Protein AF-A0A6B2T0N5-F1 (afdb_monomer_lite)

Secondary structure (DSSP, 8-state):
------------------TT---PPPPSS-EEEEETTEEEEE-GGGGGGHHHHHHHHHHHHHHHTT--SS--EEEETT----SSSEEEE----TT--HHHHHHHHHHHHSPPPSSTT-PPPEEGGGTTEEHHHHHHHHHHHHTT-------HHHHHHHHHHHTS-HHHHHHHHHHHHHHHHTT-PPPPP-

Sequence (190 aa):
ALVAGGTLVAFRTPVPDSYWAVRKEQPAQPLCTTSGRTKACLWPDDRHLLPRARAAVRTVDSGLGSLAGLNRAFYADGLDRPSGATAELPLMSPAATKDDLTDAMFSAALPRPRSSTCEPHLLKSAGGYPDTFLFEAAVRARIGAPSEYYGEEFGRALERITGAPRAKQDRWIEAAAGAIRACRPVPELP

Radius of gyration: 18.18 Å; chains: 1; bounding box: 46×49×51 Å

Structure (mmCIF, N/CA/C/O backbone):
data_AF-A0A6B2T0N5-F1
#
_entry.id   AF-A0A6B2T0N5-F1
#
loop_
_atom_site.group_PDB
_atom_site.id
_atom_site.type_symbol
_atom_site.label_atom_id
_atom_site.label_alt_id
_atom_site.label_comp_id
_atom_site.label_asym_id
_atom_site.label_entity_id
_atom_site.label_seq_id
_atom_site.pdbx_PDB_ins_code
_atom_site.Cartn_x
_atom_site.Cartn_y
_atom_site.Cartn_z
_atom_site.occupancy
_atom_site.B_iso_or_equiv
_atom_site.auth_seq_id
_atom_site.auth_comp_id
_atom_site.auth_asym_id
_atom_site.auth_atom_id
_atom_site.pdbx_PDB_model_num
ATOM 1 N N . ALA A 1 1 ? -26.750 35.307 -1.397 1.00 38.25 1 ALA A N 1
ATOM 2 C CA . ALA A 1 1 ? -25.397 34.909 -1.829 1.00 38.25 1 ALA A CA 1
ATOM 3 C C . ALA A 1 1 ? -25.218 33.434 -1.494 1.00 38.25 1 ALA A C 1
ATOM 5 O O . ALA A 1 1 ? -25.252 33.094 -0.321 1.00 38.25 1 ALA A O 1
ATOM 6 N N . LEU A 1 2 ? -25.146 32.560 -2.499 1.00 35.38 2 LEU A N 1
ATOM 7 C CA . LEU A 1 2 ? -24.883 31.130 -2.318 1.00 35.38 2 LEU A CA 1
ATOM 8 C C . LEU A 1 2 ? -23.452 30.878 -2.788 1.00 35.38 2 LEU A C 1
ATOM 10 O O . LEU A 1 2 ? -23.159 31.002 -3.974 1.00 35.38 2 LEU A O 1
ATOM 14 N N . VAL A 1 3 ? -22.557 30.604 -1.842 1.00 37.78 3 VAL A N 1
ATOM 15 C CA . VAL A 1 3 ? -21.164 30.254 -2.127 1.00 37.78 3 VAL A CA 1
ATOM 16 C C . VAL A 1 3 ? -21.129 28.752 -2.387 1.00 37.78 3 VAL A C 1
ATOM 18 O O . VAL A 1 3 ? -21.172 27.952 -1.456 1.00 37.78 3 VAL A O 1
ATOM 21 N N . ALA A 1 4 ? -21.110 28.364 -3.660 1.00 42.62 4 ALA A N 1
ATOM 22 C CA . ALA A 1 4 ? -20.870 26.986 -4.068 1.00 42.62 4 ALA A CA 1
ATOM 23 C C . ALA A 1 4 ? -19.356 26.728 -4.049 1.00 42.62 4 ALA A C 1
ATOM 25 O O . ALA A 1 4 ? -18.645 27.036 -5.004 1.00 42.62 4 ALA A O 1
ATOM 26 N N . GLY A 1 5 ? -18.852 26.204 -2.932 1.00 40.62 5 GLY A N 1
ATOM 27 C CA . GLY A 1 5 ? -17.491 25.682 -2.832 1.00 40.62 5 GLY A CA 1
ATOM 28 C C . GLY A 1 5 ? -17.408 24.328 -3.530 1.00 40.62 5 GLY A C 1
ATOM 29 O O . GLY A 1 5 ? -17.643 23.298 -2.908 1.00 40.62 5 GLY A O 1
ATOM 30 N N . GLY A 1 6 ? -17.129 24.333 -4.833 1.00 35.50 6 GLY A N 1
ATOM 31 C CA . GLY A 1 6 ? -16.908 23.114 -5.605 1.00 35.50 6 GLY A CA 1
ATOM 32 C C . GLY A 1 6 ? -15.589 22.454 -5.210 1.00 35.50 6 GLY A C 1
ATOM 33 O O . GLY A 1 6 ? -14.515 22.955 -5.535 1.00 35.50 6 GLY A O 1
ATOM 34 N N . THR A 1 7 ? -15.664 21.324 -4.514 1.00 44.75 7 THR A N 1
ATOM 35 C CA . THR A 1 7 ? -14.526 20.430 -4.300 1.00 44.75 7 THR A CA 1
ATOM 36 C C . THR A 1 7 ? -14.173 19.776 -5.637 1.00 44.75 7 THR A C 1
ATOM 38 O O . THR A 1 7 ? -14.960 19.008 -6.189 1.00 44.75 7 THR A O 1
ATOM 41 N N . LEU A 1 8 ? -13.002 20.094 -6.189 1.00 38.62 8 LEU A N 1
ATOM 42 C CA . LEU A 1 8 ? -12.476 19.423 -7.378 1.00 38.62 8 LEU A CA 1
ATOM 43 C C . LEU A 1 8 ? -12.010 18.015 -6.992 1.00 38.62 8 LEU A C 1
ATOM 45 O O . LEU A 1 8 ? -10.921 17.831 -6.455 1.00 38.62 8 LEU A O 1
ATOM 49 N N . VAL A 1 9 ? -12.844 17.017 -7.274 1.00 42.16 9 VAL A N 1
ATOM 50 C CA . VAL A 1 9 ? -12.450 15.606 -7.238 1.00 42.16 9 VAL A CA 1
ATOM 51 C C . VAL A 1 9 ? -11.794 15.285 -8.578 1.00 42.16 9 VAL A C 1
ATOM 53 O O . VAL A 1 9 ? -12.460 15.207 -9.610 1.00 42.16 9 VAL A O 1
ATOM 56 N N . ALA A 1 10 ? -10.470 15.138 -8.587 1.00 36.53 10 ALA A N 1
ATOM 57 C CA . ALA A 1 10 ? -9.736 14.743 -9.782 1.00 36.53 10 ALA A CA 1
ATOM 58 C C . ALA A 1 10 ? -9.919 13.237 -10.038 1.00 36.53 10 ALA A C 1
ATOM 60 O O . ALA A 1 10 ? -9.156 12.406 -9.547 1.00 36.53 10 ALA A O 1
ATOM 61 N N . PHE A 1 11 ? -10.931 12.879 -10.828 1.00 42.03 11 PHE A N 1
ATOM 62 C CA . PHE A 1 11 ? -11.051 11.544 -11.407 1.00 42.03 11 PHE A CA 1
ATOM 63 C C . PHE A 1 11 ? -9.967 11.370 -12.478 1.00 42.03 11 PHE A C 1
ATOM 65 O O . PHE A 1 11 ? -10.073 11.915 -13.575 1.00 42.03 11 PHE A O 1
ATOM 72 N N . ARG A 1 12 ? -8.909 10.603 -12.186 1.00 38.84 12 ARG A N 1
ATOM 73 C CA . ARG A 1 12 ? -8.025 10.100 -13.246 1.00 38.84 12 ARG A CA 1
ATOM 74 C C . ARG A 1 12 ? -8.769 8.998 -13.997 1.00 38.84 12 ARG A C 1
ATOM 76 O O . ARG A 1 12 ? -8.811 7.855 -13.552 1.00 38.84 12 ARG A O 1
ATOM 83 N N . THR A 1 13 ? -9.369 9.347 -15.131 1.00 34.97 13 THR A N 1
ATOM 84 C CA . THR A 1 13 ? -9.763 8.367 -16.150 1.00 34.97 13 THR A CA 1
ATOM 85 C C . THR A 1 13 ? -8.531 7.554 -16.566 1.00 34.97 13 THR A C 1
ATOM 87 O O . THR A 1 13 ? -7.452 8.148 -16.665 1.00 34.97 13 THR A O 1
ATOM 90 N N . PRO A 1 14 ? -8.647 6.238 -16.834 1.00 43.91 14 PRO A N 1
ATOM 91 C CA . PRO A 1 14 ? -7.563 5.478 -17.446 1.00 43.91 14 PRO A CA 1
ATOM 92 C C . PRO A 1 14 ? -7.183 6.185 -18.745 1.00 43.91 14 PRO A C 1
ATOM 94 O O . PRO A 1 14 ? -8.016 6.333 -19.639 1.00 43.91 14 PRO A O 1
ATOM 97 N N . VAL A 1 15 ? -5.968 6.717 -18.806 1.00 50.72 15 VAL A N 1
ATOM 98 C CA . VAL A 1 15 ? -5.494 7.420 -19.994 1.00 50.72 15 VAL A CA 1
ATOM 99 C C . VAL A 1 15 ? -5.287 6.343 -21.060 1.00 50.72 15 VAL A C 1
ATOM 101 O O . VAL A 1 15 ? -4.547 5.397 -20.783 1.00 50.72 15 VAL A O 1
ATOM 104 N N . PRO A 1 16 ? -5.953 6.407 -22.231 1.00 55.44 16 PRO A N 1
ATOM 105 C CA . PRO A 1 16 ? -5.623 5.503 -23.325 1.00 55.44 16 PRO A CA 1
ATOM 106 C C . PRO A 1 16 ? -4.134 5.645 -23.641 1.00 55.44 16 PRO A C 1
ATOM 108 O O . PRO A 1 16 ? -3.602 6.754 -23.552 1.00 55.44 16 PRO A O 1
ATOM 111 N N . ASP A 1 17 ? -3.476 4.529 -23.973 1.00 53.28 17 ASP A N 1
ATOM 112 C CA . ASP A 1 17 ? -2.057 4.513 -24.333 1.00 53.28 17 ASP A CA 1
ATOM 113 C C . ASP A 1 17 ? -1.752 5.702 -25.254 1.00 53.28 17 ASP A C 1
ATOM 115 O O . ASP A 1 17 ? -2.411 5.901 -26.278 1.00 53.28 17 ASP A O 1
ATOM 119 N N . SER A 1 18 ? -0.790 6.536 -24.849 1.00 53.91 18 SER A N 1
ATOM 120 C CA . SER A 1 18 ? -0.345 7.676 -25.652 1.00 53.91 18 SER A CA 1
ATOM 121 C C . SER A 1 18 ? -0.022 7.207 -27.072 1.00 53.91 18 SER A C 1
ATOM 123 O O . SER A 1 18 ? 0.499 6.111 -27.255 1.00 53.91 18 SER A O 1
ATOM 125 N N . TYR A 1 19 ? -0.233 8.059 -28.078 1.00 62.59 19 TYR A N 1
ATOM 126 C CA . TYR A 1 19 ? 0.266 7.804 -29.438 1.00 62.59 19 TYR A CA 1
ATOM 127 C C . TYR A 1 19 ? 1.771 7.454 -29.451 1.00 62.59 19 TYR A C 1
ATOM 129 O O . TYR A 1 19 ? 2.247 6.728 -30.317 1.00 62.59 19 TYR A O 1
ATOM 137 N N . TRP A 1 20 ? 2.510 7.941 -28.451 1.00 60.44 20 TRP A N 1
ATOM 138 C CA . TRP A 1 20 ? 3.940 7.705 -28.256 1.00 60.44 20 TRP A CA 1
ATOM 139 C C . TRP A 1 20 ? 4.265 6.523 -27.331 1.00 60.44 20 TRP A C 1
ATOM 141 O O . TRP A 1 20 ? 5.434 6.306 -27.012 1.00 60.44 20 TRP A O 1
ATOM 151 N N . ALA A 1 21 ? 3.263 5.784 -26.851 1.00 64.44 21 ALA A N 1
ATOM 15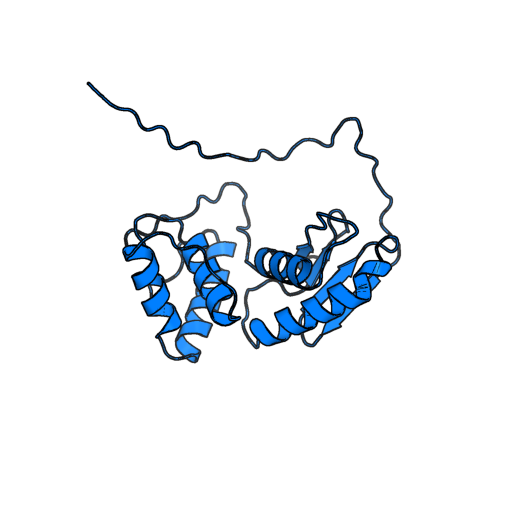2 C CA . ALA A 1 21 ? 3.476 4.636 -25.983 1.00 64.44 21 ALA A CA 1
ATOM 153 C C . ALA A 1 21 ? 4.133 3.502 -26.781 1.00 64.44 21 ALA A C 1
ATOM 155 O O . ALA A 1 21 ? 3.517 2.862 -27.633 1.00 64.44 21 ALA A O 1
ATOM 156 N N . VAL A 1 22 ? 5.406 3.244 -26.493 1.00 62.22 22 VAL A N 1
ATOM 157 C CA . VAL A 1 22 ? 6.128 2.105 -27.058 1.00 62.22 22 VAL A CA 1
ATOM 158 C C . VAL A 1 22 ? 5.823 0.882 -26.203 1.00 62.22 22 VAL A C 1
ATOM 160 O O . VAL A 1 22 ? 6.216 0.818 -25.037 1.00 62.22 22 VAL A O 1
ATOM 163 N N . ARG A 1 23 ? 5.128 -0.103 -26.780 1.00 65.44 23 ARG A N 1
ATOM 164 C CA . ARG A 1 23 ? 4.916 -1.398 -26.124 1.00 65.44 23 ARG A CA 1
ATOM 165 C C . ARG A 1 23 ? 6.256 -2.125 -26.025 1.00 65.44 23 ARG A C 1
ATOM 167 O O . ARG A 1 23 ? 6.831 -2.491 -27.046 1.00 65.44 23 ARG A O 1
ATOM 174 N N . LYS A 1 24 ? 6.753 -2.320 -24.802 1.00 77.00 24 LYS A N 1
ATOM 175 C CA . LYS A 1 24 ? 7.888 -3.210 -24.540 1.00 77.00 24 LYS A CA 1
ATOM 176 C C . LYS A 1 24 ? 7.396 -4.655 -24.505 1.00 77.00 24 LYS A C 1
ATOM 178 O O . LYS A 1 24 ? 6.364 -4.944 -23.901 1.00 77.00 24 LYS A O 1
ATOM 183 N N . GLU A 1 25 ? 8.134 -5.556 -25.146 1.00 87.31 25 GLU A N 1
ATOM 184 C CA . GLU A 1 25 ? 7.894 -6.993 -25.013 1.00 87.31 25 GLU A CA 1
ATOM 185 C C . GLU A 1 25 ? 8.137 -7.433 -23.565 1.00 87.31 25 GLU A C 1
ATOM 187 O O . GLU A 1 25 ? 9.091 -6.985 -22.927 1.00 87.31 25 GLU A O 1
ATOM 192 N N . GLN A 1 26 ? 7.274 -8.308 -23.045 1.00 92.31 26 GLN A N 1
ATOM 193 C CA . GLN A 1 26 ? 7.431 -8.852 -21.698 1.00 92.31 26 GLN A CA 1
ATOM 194 C C . GLN A 1 26 ? 8.737 -9.652 -21.605 1.00 92.31 26 GLN A C 1
ATOM 196 O O . GLN A 1 26 ? 9.020 -10.472 -22.484 1.00 92.31 26 GLN A O 1
ATOM 201 N N . PRO A 1 27 ? 9.546 -9.465 -20.549 1.00 92.56 27 PRO A N 1
ATOM 202 C CA . PRO A 1 27 ? 10.772 -10.221 -20.400 1.00 92.56 27 PRO A CA 1
ATOM 203 C C . PRO A 1 27 ? 10.428 -11.676 -20.083 1.00 92.56 27 PRO A C 1
ATOM 205 O O . PRO A 1 27 ? 9.570 -11.950 -19.247 1.00 92.56 27 PRO A O 1
ATOM 208 N N . ALA A 1 28 ? 11.170 -12.620 -20.666 1.00 90.75 28 ALA A N 1
ATOM 209 C CA . ALA A 1 28 ? 11.022 -14.036 -20.323 1.00 90.75 28 ALA A CA 1
ATOM 210 C C . ALA A 1 28 ? 11.226 -14.291 -18.815 1.00 90.75 28 ALA A C 1
ATOM 212 O O . ALA A 1 28 ? 10.611 -15.190 -18.243 1.00 90.75 28 ALA A O 1
ATOM 213 N N . GLN A 1 29 ? 12.093 -13.497 -18.171 1.00 91.25 29 GLN A N 1
ATOM 214 C CA . GLN A 1 29 ? 12.326 -13.530 -16.729 1.00 91.25 29 GLN A CA 1
ATOM 215 C C . GLN A 1 29 ? 12.506 -12.105 -16.173 1.00 91.25 29 GLN A C 1
ATOM 217 O O . GLN A 1 29 ? 13.514 -11.461 -16.475 1.00 91.25 29 GLN A O 1
ATOM 222 N N . PRO A 1 30 ? 11.571 -11.595 -15.349 1.00 94.56 30 PRO A N 1
ATOM 223 C CA . PRO A 1 30 ? 11.768 -10.335 -14.639 1.00 94.56 30 PRO A CA 1
ATOM 224 C C . PRO A 1 30 ? 12.813 -10.484 -13.524 1.00 94.56 30 PRO A C 1
ATOM 226 O O . PRO A 1 30 ? 13.000 -11.562 -12.951 1.00 94.56 30 PRO A O 1
ATOM 229 N N . LEU A 1 31 ? 13.476 -9.382 -13.167 1.00 96.69 31 LEU A N 1
ATOM 230 C CA . LEU A 1 31 ? 14.477 -9.374 -12.102 1.00 96.69 31 LEU A CA 1
ATOM 231 C C . LEU A 1 31 ? 13.805 -9.183 -10.745 1.00 96.69 31 LEU A C 1
ATOM 233 O O . LEU A 1 31 ? 13.420 -8.073 -10.380 1.00 96.69 31 LEU A O 1
ATOM 237 N N . CYS A 1 32 ? 13.677 -10.266 -9.982 1.00 97.44 32 CYS A N 1
ATOM 238 C CA . CYS A 1 32 ? 13.006 -10.239 -8.688 1.00 97.44 32 CYS A CA 1
ATOM 239 C C . CYS A 1 32 ? 13.975 -10.257 -7.496 1.00 97.44 32 CYS A C 1
ATOM 241 O O . CYS A 1 32 ? 15.032 -10.886 -7.518 1.00 97.44 32 CYS A O 1
ATOM 243 N N . THR A 1 33 ? 13.566 -9.609 -6.407 1.00 97.75 33 THR A N 1
ATOM 244 C CA . THR A 1 33 ? 14.179 -9.700 -5.079 1.00 97.75 33 THR A CA 1
ATOM 245 C C . THR A 1 33 ? 13.105 -10.004 -4.039 1.00 97.75 33 THR A C 1
ATOM 247 O O . THR A 1 33 ? 11.985 -9.504 -4.134 1.00 97.75 33 THR A O 1
ATOM 250 N N . THR A 1 34 ? 13.457 -10.791 -3.023 1.00 97.69 34 THR A N 1
ATOM 251 C CA . THR A 1 34 ? 12.523 -11.266 -1.991 1.00 97.69 34 THR A CA 1
ATOM 252 C C . THR A 1 34 ? 13.134 -11.094 -0.600 1.00 97.69 34 THR A C 1
ATOM 254 O O . THR A 1 34 ? 14.338 -11.281 -0.423 1.00 97.69 34 THR A O 1
ATOM 257 N N . SER A 1 35 ? 12.306 -10.754 0.385 1.00 96.56 35 SER A N 1
ATOM 258 C CA . SER A 1 35 ? 12.598 -10.849 1.819 1.00 96.56 35 SER A CA 1
ATOM 259 C C . SER A 1 35 ? 11.365 -11.401 2.511 1.00 96.56 35 SER A C 1
ATOM 261 O O . SER A 1 35 ? 10.290 -10.827 2.354 1.00 96.56 35 SER A O 1
ATOM 263 N N . GLY A 1 36 ? 11.516 -12.499 3.251 1.00 95.31 36 GLY A N 1
ATOM 264 C CA . GLY A 1 36 ? 10.399 -13.137 3.942 1.00 95.31 36 GLY A CA 1
ATOM 265 C C . GLY A 1 36 ? 9.248 -13.440 2.984 1.00 95.31 36 GLY A C 1
ATOM 266 O O . GLY A 1 36 ? 9.392 -14.251 2.068 1.00 95.31 36 GLY A O 1
ATOM 267 N N . ARG A 1 37 ? 8.111 -12.768 3.186 1.00 94.56 37 ARG A N 1
ATOM 268 C CA . ARG A 1 37 ? 6.898 -12.952 2.367 1.00 94.56 37 ARG A CA 1
ATOM 269 C C . ARG A 1 37 ? 6.757 -11.902 1.270 1.00 94.56 37 ARG A C 1
ATOM 271 O O . ARG A 1 37 ? 5.829 -11.988 0.471 1.00 94.56 37 ARG A O 1
ATOM 278 N N . THR A 1 38 ? 7.649 -10.920 1.243 1.00 96.50 38 THR A N 1
ATOM 279 C CA . THR A 1 38 ? 7.555 -9.742 0.387 1.00 96.50 38 THR A CA 1
ATOM 280 C C . THR A 1 38 ? 8.518 -9.849 -0.790 1.00 96.50 38 THR A C 1
ATOM 282 O O . THR A 1 38 ? 9.687 -10.198 -0.627 1.00 96.50 38 THR A O 1
ATOM 285 N N . LYS A 1 39 ? 8.035 -9.544 -1.994 1.00 97.62 39 LYS A N 1
ATOM 286 C CA . LYS A 1 39 ? 8.772 -9.659 -3.256 1.00 97.62 39 LYS A CA 1
ATOM 287 C C . LYS A 1 39 ? 8.569 -8.411 -4.106 1.00 97.62 39 LYS A C 1
ATOM 289 O O . LYS A 1 39 ? 7.451 -7.916 -4.192 1.00 97.62 39 LYS A O 1
ATOM 294 N N . ALA A 1 40 ? 9.617 -7.965 -4.789 1.00 97.81 40 ALA A N 1
ATOM 295 C CA . ALA A 1 40 ? 9.533 -6.966 -5.850 1.00 97.81 40 ALA A CA 1
ATOM 296 C C . ALA A 1 40 ? 10.215 -7.487 -7.118 1.00 97.81 40 ALA A C 1
ATOM 298 O O . ALA A 1 40 ? 11.305 -8.049 -7.029 1.00 97.81 40 ALA A O 1
ATOM 299 N N . CYS A 1 41 ? 9.585 -7.300 -8.271 1.00 97.69 41 CYS A N 1
ATOM 300 C CA . CYS A 1 41 ? 10.075 -7.686 -9.588 1.00 97.69 41 CYS A CA 1
ATOM 301 C C . CYS A 1 41 ? 10.186 -6.447 -10.477 1.00 97.69 41 CYS A C 1
ATOM 303 O O . CYS A 1 41 ? 9.249 -5.656 -10.554 1.00 97.69 41 CYS A O 1
ATOM 305 N N . LEU A 1 42 ? 11.337 -6.286 -11.123 1.00 96.75 42 LEU A N 1
ATOM 306 C CA . LEU A 1 42 ? 11.674 -5.153 -11.978 1.00 96.75 42 LEU A CA 1
ATOM 307 C C . LEU A 1 42 ? 11.902 -5.614 -13.418 1.00 96.75 42 LEU A C 1
ATOM 309 O O . LEU A 1 42 ? 12.212 -6.786 -13.669 1.00 96.75 42 LEU A O 1
ATOM 313 N N . TRP A 1 43 ? 11.802 -4.673 -14.355 1.00 95.00 43 TRP A N 1
ATOM 314 C CA . TRP A 1 43 ? 12.296 -4.881 -15.709 1.00 95.00 43 TRP A CA 1
ATOM 315 C C . TRP A 1 43 ? 13.810 -5.158 -15.682 1.00 95.00 43 TRP A C 1
ATOM 317 O O . TRP A 1 43 ? 14.517 -4.600 -14.837 1.00 95.00 43 TRP A O 1
ATOM 327 N N . PRO A 1 44 ? 14.349 -5.990 -16.594 1.00 94.75 44 PRO A N 1
ATOM 328 C CA . PRO A 1 44 ? 15.793 -6.205 -16.693 1.00 94.75 44 PRO A CA 1
ATOM 329 C C . PRO A 1 44 ? 16.612 -4.918 -16.871 1.00 94.75 44 PRO A C 1
ATOM 331 O O . PRO A 1 44 ? 17.697 -4.801 -16.296 1.00 94.75 44 PRO A O 1
ATOM 334 N N . ASP A 1 45 ? 16.062 -3.939 -17.595 1.00 92.44 45 ASP A N 1
ATOM 335 C CA . ASP A 1 45 ? 16.662 -2.613 -17.797 1.00 92.44 45 ASP A CA 1
ATOM 336 C C . ASP A 1 45 ? 16.845 -1.842 -16.475 1.00 92.44 45 ASP A C 1
ATOM 338 O O . ASP A 1 45 ? 17.796 -1.078 -16.333 1.00 92.44 45 ASP A O 1
ATOM 342 N N . ASP A 1 46 ? 16.004 -2.109 -15.470 1.00 94.19 46 ASP A N 1
ATOM 343 C CA . ASP A 1 46 ? 16.016 -1.447 -14.159 1.00 94.19 46 ASP A CA 1
ATOM 344 C C . ASP A 1 46 ? 16.910 -2.156 -13.129 1.00 94.19 46 ASP A C 1
ATOM 346 O O . ASP A 1 46 ? 16.808 -1.941 -11.914 1.00 94.19 46 ASP A O 1
ATOM 350 N N . ARG A 1 47 ? 17.824 -3.024 -13.581 1.00 95.44 47 ARG A N 1
ATOM 351 C CA . ARG A 1 47 ? 18.729 -3.787 -12.703 1.00 95.44 47 ARG A CA 1
ATOM 352 C C . ARG A 1 47 ? 19.517 -2.922 -11.716 1.00 95.44 47 ARG A C 1
ATOM 354 O O . ARG A 1 47 ? 19.903 -3.410 -10.653 1.00 95.44 47 ARG A O 1
ATOM 361 N N . HIS A 1 48 ? 19.782 -1.658 -12.047 1.00 95.88 48 HIS A N 1
ATOM 362 C CA . HIS A 1 48 ? 20.495 -0.712 -11.181 1.00 95.88 48 HIS A CA 1
ATOM 363 C C . HIS A 1 48 ? 19.697 -0.344 -9.923 1.00 95.88 48 HIS A C 1
ATOM 365 O O . HIS A 1 48 ? 20.297 -0.005 -8.898 1.00 95.88 48 HIS A O 1
ATOM 371 N N . LEU A 1 49 ? 18.367 -0.474 -9.960 1.00 96.69 49 LEU A N 1
ATOM 372 C CA . LEU A 1 49 ? 17.486 -0.251 -8.813 1.00 96.69 49 LEU A CA 1
ATOM 373 C C . LEU A 1 49 ? 17.439 -1.447 -7.855 1.00 96.69 49 LEU A C 1
ATOM 375 O O . LEU A 1 49 ? 17.043 -1.271 -6.702 1.00 96.69 49 LEU A O 1
ATOM 379 N N . LEU A 1 50 ? 17.899 -2.642 -8.254 1.00 95.94 50 LEU A N 1
ATOM 380 C CA . LEU A 1 50 ? 17.815 -3.858 -7.428 1.00 95.94 50 LEU A CA 1
ATOM 381 C C . LEU A 1 50 ? 18.357 -3.707 -5.996 1.00 95.94 50 LEU A C 1
ATOM 383 O O . LEU A 1 50 ? 17.703 -4.204 -5.076 1.00 95.94 50 LEU A O 1
ATOM 387 N N . PRO A 1 51 ? 19.492 -3.025 -5.732 1.00 96.81 51 PRO A N 1
ATOM 388 C CA . PRO A 1 51 ? 19.948 -2.814 -4.359 1.00 96.81 51 PRO A CA 1
ATOM 389 C C . PRO A 1 51 ? 18.956 -1.999 -3.516 1.00 96.81 51 PRO A C 1
ATOM 391 O O . PRO A 1 51 ? 18.744 -2.319 -2.344 1.00 96.81 51 PRO A O 1
ATOM 394 N N . ARG A 1 52 ? 18.318 -0.980 -4.114 1.00 97.38 52 ARG A N 1
ATOM 395 C CA . ARG A 1 52 ? 17.318 -0.132 -3.448 1.00 97.38 52 ARG A CA 1
ATOM 396 C C . ARG A 1 52 ? 16.013 -0.899 -3.263 1.00 97.38 52 ARG A C 1
ATOM 398 O O . ARG A 1 52 ? 15.495 -0.926 -2.152 1.00 97.38 52 ARG A O 1
ATOM 405 N N . ALA A 1 53 ? 15.557 -1.612 -4.294 1.00 96.94 53 ALA A N 1
ATOM 406 C CA . ALA A 1 53 ? 14.378 -2.471 -4.228 1.00 96.94 53 ALA A CA 1
ATOM 407 C C . ALA A 1 53 ? 14.525 -3.561 -3.159 1.00 96.94 53 ALA A C 1
ATOM 409 O O . ALA A 1 53 ? 13.603 -3.797 -2.387 1.00 96.94 53 ALA A O 1
ATOM 410 N N . ARG A 1 54 ? 15.704 -4.183 -3.036 1.00 97.75 54 ARG A N 1
ATOM 411 C CA . ARG A 1 54 ? 15.974 -5.179 -1.988 1.00 97.75 54 ARG A CA 1
ATOM 412 C C . ARG A 1 54 ? 15.880 -4.571 -0.589 1.00 97.75 54 ARG A C 1
ATOM 414 O O . ARG A 1 54 ? 15.350 -5.207 0.318 1.00 97.75 54 ARG A O 1
ATOM 421 N N . ALA A 1 55 ? 16.413 -3.367 -0.400 1.00 96.94 55 ALA A N 1
ATOM 422 C CA . ALA A 1 55 ? 16.326 -2.669 0.875 1.00 96.94 55 ALA A CA 1
ATOM 423 C C . ALA A 1 55 ? 14.882 -2.247 1.199 1.00 96.94 55 ALA A C 1
ATOM 425 O O . ALA A 1 55 ? 14.442 -2.487 2.321 1.00 96.94 55 ALA A O 1
ATOM 426 N N . ALA A 1 56 ? 14.135 -1.733 0.219 1.00 95.75 56 ALA A N 1
ATOM 427 C CA . ALA A 1 56 ? 12.715 -1.411 0.358 1.00 95.75 56 ALA A CA 1
ATOM 428 C C . ALA A 1 56 ? 11.877 -2.650 0.711 1.00 95.75 56 ALA A C 1
ATOM 430 O O . ALA A 1 56 ? 11.141 -2.635 1.692 1.00 95.75 56 ALA A O 1
ATOM 431 N N . VAL A 1 57 ? 12.075 -3.769 0.003 1.00 97.00 57 VAL A N 1
ATOM 432 C CA . VAL A 1 57 ? 11.393 -5.044 0.279 1.00 97.00 57 VAL A CA 1
ATOM 433 C C . VAL A 1 57 ? 11.635 -5.523 1.713 1.00 97.00 57 VAL A C 1
ATOM 435 O O . VAL A 1 57 ? 10.694 -5.977 2.354 1.00 97.00 57 VAL A O 1
ATOM 438 N N . ARG A 1 58 ? 12.856 -5.389 2.256 1.00 96.81 58 ARG A N 1
ATOM 439 C CA . ARG A 1 58 ? 13.127 -5.719 3.670 1.00 96.81 58 ARG A CA 1
ATOM 440 C C . ARG A 1 58 ? 12.373 -4.808 4.637 1.00 96.81 58 ARG A C 1
ATOM 442 O O . ARG A 1 58 ? 11.812 -5.302 5.612 1.00 96.81 58 ARG A O 1
ATOM 449 N N . THR A 1 59 ? 12.367 -3.500 4.380 1.00 94.69 59 THR A N 1
ATOM 450 C CA . THR A 1 59 ? 11.637 -2.529 5.208 1.00 94.69 59 THR A CA 1
ATOM 451 C C . THR A 1 59 ? 10.140 -2.827 5.205 1.00 94.69 59 THR A C 1
ATOM 453 O O . THR A 1 59 ? 9.525 -2.881 6.268 1.00 94.69 59 THR A O 1
ATOM 456 N N . VAL A 1 60 ? 9.569 -3.090 4.029 1.00 94.25 60 VAL A N 1
ATOM 457 C CA . VAL A 1 60 ? 8.144 -3.398 3.860 1.00 94.25 60 VAL A CA 1
ATOM 458 C C . VAL A 1 60 ? 7.783 -4.724 4.525 1.00 94.25 60 VAL A C 1
ATOM 460 O O . VAL A 1 60 ? 6.784 -4.796 5.239 1.00 94.25 60 VAL A O 1
ATOM 463 N N . ASP A 1 61 ? 8.605 -5.761 4.351 1.00 95.50 61 ASP A N 1
ATOM 464 C CA . ASP A 1 61 ? 8.386 -7.067 4.978 1.00 95.50 61 ASP A CA 1
ATOM 465 C C . ASP A 1 61 ? 8.369 -6.968 6.507 1.00 95.50 61 ASP A C 1
ATOM 467 O O . ASP A 1 61 ? 7.418 -7.426 7.143 1.00 95.50 61 ASP A O 1
ATOM 471 N N . SER A 1 62 ? 9.376 -6.296 7.077 1.00 94.38 62 SER A N 1
ATOM 472 C CA . SER A 1 62 ? 9.500 -6.064 8.519 1.00 94.38 62 SER A CA 1
ATOM 473 C C . SER A 1 62 ? 8.354 -5.207 9.066 1.00 94.38 62 SER A C 1
ATOM 475 O O . SER A 1 62 ? 7.720 -5.574 10.057 1.00 94.38 62 SER A O 1
ATOM 477 N N . GLY A 1 63 ? 8.032 -4.098 8.390 1.00 91.81 63 GLY A N 1
ATOM 478 C CA . GLY A 1 63 ? 6.989 -3.170 8.823 1.00 91.81 63 GLY A CA 1
ATOM 479 C C . GLY A 1 63 ? 5.602 -3.807 8.815 1.00 91.81 63 GLY A C 1
ATOM 480 O O . GLY A 1 63 ? 4.876 -3.745 9.810 1.00 91.81 63 GLY A O 1
ATOM 481 N N . LEU A 1 64 ? 5.236 -4.464 7.713 1.00 91.88 64 LEU A N 1
ATOM 482 C CA . LEU A 1 64 ? 3.939 -5.129 7.608 1.00 91.88 64 LEU A CA 1
ATOM 483 C C . LEU A 1 64 ? 3.877 -6.417 8.445 1.00 91.88 64 LEU A C 1
ATOM 485 O O . LEU A 1 64 ? 2.786 -6.921 8.712 1.00 91.88 64 LEU A O 1
ATOM 489 N N . GLY A 1 65 ? 5.021 -6.983 8.842 1.00 92.12 65 GLY A N 1
ATOM 490 C CA . GLY A 1 65 ? 5.105 -8.140 9.732 1.00 92.12 65 GLY A CA 1
ATOM 491 C C . GLY A 1 65 ? 4.217 -9.289 9.263 1.00 92.12 65 GLY A C 1
ATOM 492 O O . GLY A 1 65 ? 4.234 -9.628 8.078 1.00 92.12 65 GLY A O 1
ATOM 493 N N . SER A 1 66 ? 3.402 -9.842 10.170 1.00 91.75 66 SER A N 1
ATOM 494 C CA . SER A 1 66 ? 2.477 -10.962 9.936 1.00 91.75 66 SER A CA 1
ATOM 495 C C . SER A 1 66 ? 1.169 -10.601 9.219 1.00 91.75 66 SER A C 1
ATOM 497 O O . SER A 1 66 ? 0.537 -11.529 8.714 1.00 91.75 66 SER A O 1
ATOM 499 N N . LEU A 1 67 ? 0.828 -9.313 9.058 1.00 92.12 67 LEU A N 1
ATOM 500 C CA . LEU A 1 67 ? -0.467 -8.851 8.527 1.00 92.12 67 LEU A CA 1
ATOM 501 C C . LEU A 1 67 ? -0.882 -9.565 7.232 1.00 92.12 67 LEU A C 1
ATOM 503 O O . LEU A 1 67 ? -0.114 -9.587 6.255 1.00 92.12 67 LEU A O 1
ATOM 507 N N . ALA A 1 68 ? -2.094 -10.119 7.240 1.00 92.25 68 ALA A N 1
ATOM 508 C CA . ALA A 1 68 ? -2.755 -10.722 6.087 1.00 92.25 68 ALA A CA 1
ATOM 509 C C . ALA A 1 68 ? -3.577 -9.698 5.272 1.00 92.25 68 ALA A C 1
ATOM 511 O O . ALA A 1 68 ? -3.752 -8.546 5.655 1.00 92.25 68 ALA A O 1
ATOM 512 N N . GLY A 1 69 ? -4.062 -10.107 4.094 1.00 90.19 69 GLY A N 1
ATOM 513 C CA . GLY A 1 69 ? -4.957 -9.297 3.250 1.00 90.19 69 GLY A CA 1
ATOM 514 C C . GLY A 1 69 ? -4.286 -8.193 2.416 1.00 90.19 69 GLY A C 1
ATOM 515 O O . GLY A 1 69 ? -4.882 -7.737 1.435 1.00 90.19 69 GLY A O 1
ATOM 516 N N . LEU A 1 70 ? -3.047 -7.813 2.737 1.00 93.88 70 LEU A N 1
ATOM 517 C CA . LEU A 1 70 ? -2.226 -6.856 1.981 1.00 93.88 70 LEU A CA 1
ATOM 518 C C . LEU A 1 70 ? -1.502 -7.520 0.800 1.00 93.88 70 LEU A C 1
ATOM 520 O O . LEU A 1 70 ? -1.192 -8.714 0.843 1.00 93.88 70 LEU A O 1
ATOM 524 N N . ASN A 1 71 ? -1.212 -6.751 -0.252 1.00 95.06 71 ASN A N 1
ATOM 525 C CA . ASN A 1 71 ? -0.372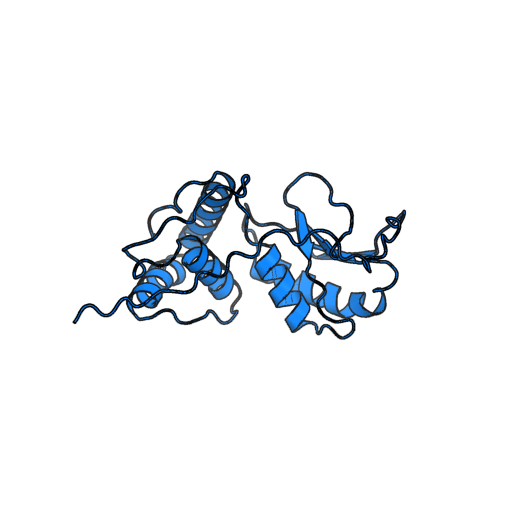 -7.234 -1.349 1.00 95.06 71 ASN A CA 1
ATOM 526 C C . ASN A 1 71 ? 1.075 -7.377 -0.867 1.00 95.06 71 ASN A C 1
ATOM 528 O O . ASN A 1 71 ? 1.584 -6.541 -0.121 1.00 95.06 71 ASN A O 1
ATOM 532 N N . ARG A 1 72 ? 1.734 -8.457 -1.293 1.00 95.06 72 ARG A N 1
ATOM 533 C CA . ARG A 1 72 ? 3.118 -8.775 -0.894 1.00 95.06 72 ARG A CA 1
ATOM 534 C C . ARG A 1 72 ? 4.052 -9.005 -2.075 1.00 95.06 72 ARG A C 1
ATOM 536 O O . ARG A 1 72 ? 5.246 -9.196 -1.880 1.00 95.06 72 ARG A O 1
ATOM 543 N N . ALA A 1 73 ? 3.525 -9.003 -3.293 1.00 96.75 73 ALA A N 1
ATOM 544 C CA . ALA A 1 73 ? 4.312 -9.159 -4.502 1.00 96.75 73 ALA A CA 1
ATOM 545 C C . ALA A 1 73 ? 4.080 -7.954 -5.413 1.00 96.75 73 ALA A C 1
ATOM 547 O O . ALA A 1 73 ? 2.966 -7.727 -5.880 1.00 96.75 73 ALA A O 1
ATOM 548 N N . PHE A 1 74 ? 5.140 -7.194 -5.639 1.00 97.12 74 PHE A N 1
ATOM 549 C CA . PHE A 1 74 ? 5.134 -5.949 -6.391 1.00 97.12 74 PHE A CA 1
ATOM 550 C C . PHE A 1 74 ? 5.838 -6.161 -7.727 1.00 97.12 74 PHE A C 1
ATOM 552 O O . PHE A 1 74 ? 6.913 -6.756 -7.770 1.00 97.12 74 PHE A O 1
ATOM 559 N N . TYR A 1 75 ? 5.238 -5.700 -8.812 1.00 96.50 75 TYR A N 1
ATOM 560 C CA . TYR A 1 75 ? 5.771 -5.837 -10.165 1.00 96.50 75 TYR A CA 1
ATOM 561 C C . TYR A 1 75 ? 5.837 -4.448 -10.779 1.00 96.50 75 TYR A C 1
ATOM 563 O O . TYR A 1 75 ? 4.832 -3.749 -10.735 1.00 96.50 75 TYR A O 1
ATOM 571 N N . ALA A 1 76 ? 6.998 -4.041 -11.293 1.00 94.62 76 ALA A N 1
ATOM 572 C CA . ALA A 1 76 ? 7.169 -2.753 -11.964 1.00 94.62 76 ALA A CA 1
ATOM 573 C C . ALA A 1 76 ? 6.074 -2.500 -13.009 1.00 94.62 76 ALA A C 1
ATOM 575 O O . ALA A 1 76 ? 5.589 -3.453 -13.624 1.00 94.62 76 ALA A O 1
ATOM 576 N N . ASP A 1 77 ? 5.713 -1.228 -13.195 1.00 90.31 77 ASP A N 1
ATOM 577 C CA . ASP A 1 77 ? 4.675 -0.802 -14.138 1.00 90.31 77 ASP A CA 1
ATOM 578 C C . ASP A 1 77 ? 4.768 -1.532 -15.481 1.00 90.31 77 ASP A C 1
ATOM 580 O O . ASP A 1 77 ? 5.835 -1.612 -16.102 1.00 90.31 77 ASP A O 1
ATOM 584 N N . GLY A 1 78 ? 3.634 -2.088 -15.911 1.00 87.81 78 GLY A N 1
ATOM 585 C CA . GLY A 1 78 ? 3.518 -2.795 -17.184 1.00 87.81 78 GLY A CA 1
ATOM 586 C C . GLY A 1 78 ? 4.099 -4.212 -17.229 1.00 87.81 78 GLY A C 1
ATOM 587 O O . GLY A 1 78 ? 3.950 -4.856 -18.265 1.00 87.81 78 GLY A O 1
ATOM 588 N N . LEU A 1 79 ? 4.729 -4.735 -16.167 1.00 92.00 79 LEU A N 1
ATOM 589 C CA . LEU A 1 79 ? 5.070 -6.162 -16.103 1.00 92.00 79 LEU A CA 1
ATOM 590 C C . LEU A 1 79 ? 3.815 -7.015 -15.907 1.00 92.00 79 LEU A C 1
ATOM 592 O O . LEU A 1 79 ? 2.950 -6.696 -15.084 1.00 92.00 79 LEU A O 1
ATOM 596 N N . ASP A 1 80 ? 3.771 -8.162 -16.580 1.00 91.75 80 ASP A N 1
ATOM 597 C CA . ASP A 1 80 ? 2.734 -9.160 -16.341 1.00 91.75 80 ASP A CA 1
ATOM 598 C C . ASP A 1 80 ? 2.746 -9.633 -14.880 1.00 91.75 80 ASP A C 1
ATOM 600 O O . ASP A 1 80 ? 3.781 -9.972 -14.291 1.00 91.75 80 ASP A O 1
ATOM 604 N N . ARG A 1 81 ? 1.552 -9.675 -14.282 1.00 91.19 81 ARG A N 1
ATOM 605 C CA . ARG A 1 81 ? 1.351 -10.055 -12.881 1.00 91.19 81 ARG A CA 1
ATOM 606 C C . ARG A 1 81 ? 0.622 -11.389 -12.796 1.00 91.19 81 ARG A C 1
ATOM 608 O O . ARG A 1 81 ? -0.449 -11.528 -13.389 1.00 91.19 81 ARG A O 1
ATOM 615 N N . PRO A 1 82 ? 1.129 -12.351 -12.009 1.00 89.50 82 PRO A N 1
ATOM 616 C CA . PRO A 1 82 ? 0.357 -13.535 -11.660 1.00 89.50 82 PRO A CA 1
ATOM 617 C C . PRO A 1 82 ? -0.955 -13.158 -10.966 1.00 89.50 82 PRO A C 1
ATOM 619 O O . PRO A 1 82 ? -1.030 -12.155 -10.258 1.00 89.50 82 PRO A O 1
ATOM 622 N N . SER A 1 83 ? -1.980 -1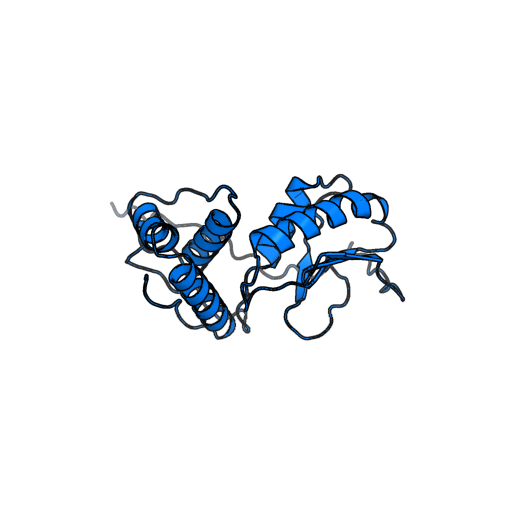3.999 -11.096 1.00 84.19 83 SER A N 1
ATOM 623 C CA . SER A 1 83 ? -3.211 -13.842 -10.318 1.00 84.19 83 SER A CA 1
ATOM 624 C C . SER A 1 83 ? -2.928 -13.915 -8.813 1.00 84.19 83 SER A C 1
ATOM 626 O O . SER A 1 83 ? -2.166 -14.775 -8.368 1.00 84.19 83 SER A O 1
ATOM 628 N N . GLY A 1 84 ? -3.597 -13.082 -8.014 1.00 83.81 84 GLY A N 1
ATOM 629 C CA . GLY A 1 84 ? -3.533 -13.142 -6.553 1.00 83.81 84 GLY A CA 1
ATOM 630 C C . GLY A 1 84 ? -3.270 -11.784 -5.906 1.00 83.81 84 GLY A C 1
ATOM 631 O O . GLY A 1 84 ? -3.631 -10.742 -6.447 1.00 83.81 84 GLY A O 1
ATOM 632 N N . ALA A 1 85 ? -2.657 -11.798 -4.718 1.00 84.62 85 ALA A N 1
ATOM 633 C CA . ALA A 1 85 ? -2.315 -10.602 -3.939 1.00 84.62 85 ALA A CA 1
ATOM 634 C C . ALA A 1 85 ? -1.033 -9.921 -4.463 1.00 84.62 85 ALA A C 1
ATOM 636 O O . ALA A 1 85 ? -0.040 -9.757 -3.743 1.00 84.62 85 ALA A O 1
ATOM 637 N N . THR A 1 86 ? -1.061 -9.568 -5.746 1.00 92.44 86 THR A N 1
ATOM 638 C CA . THR A 1 86 ? -0.001 -8.847 -6.450 1.00 92.44 86 THR A CA 1
ATOM 639 C C . THR A 1 86 ? -0.422 -7.407 -6.705 1.00 92.44 86 THR A C 1
ATOM 641 O O . THR A 1 86 ? -1.600 -7.144 -6.949 1.00 92.44 86 THR A O 1
ATOM 644 N N . ALA A 1 87 ? 0.534 -6.489 -6.726 1.00 93.31 87 ALA A N 1
ATOM 645 C CA . ALA A 1 87 ? 0.302 -5.100 -7.088 1.00 93.31 87 ALA A CA 1
ATOM 646 C C . ALA A 1 87 ? 1.332 -4.614 -8.102 1.00 93.31 87 ALA A C 1
ATOM 648 O O . ALA A 1 87 ? 2.404 -5.196 -8.267 1.00 93.31 87 ALA A O 1
ATOM 649 N N . GLU A 1 88 ? 0.955 -3.554 -8.802 1.00 93.44 88 GLU A N 1
ATOM 650 C CA . GLU A 1 88 ? 1.882 -2.808 -9.639 1.00 93.44 88 GLU A CA 1
ATOM 651 C C . GLU A 1 88 ? 2.726 -1.876 -8.758 1.00 93.44 88 GLU A C 1
ATOM 653 O O . GLU A 1 88 ? 2.224 -1.341 -7.766 1.00 93.44 88 GLU A O 1
ATOM 658 N N . LEU A 1 89 ? 4.007 -1.748 -9.090 1.00 94.12 89 LEU A N 1
ATOM 659 C CA . LEU A 1 89 ? 4.985 -0.908 -8.420 1.00 94.12 89 LEU A CA 1
ATOM 660 C C . LEU A 1 89 ? 5.288 0.297 -9.313 1.00 94.12 89 LEU A C 1
ATOM 662 O O . LEU A 1 89 ? 6.042 0.125 -10.276 1.00 94.12 89 LEU A O 1
ATOM 666 N N . PRO A 1 90 ? 4.773 1.490 -8.967 1.00 86.94 90 PRO A N 1
ATOM 667 C CA . PRO A 1 90 ? 5.041 2.683 -9.745 1.00 86.94 90 PRO A CA 1
ATOM 668 C C . PRO A 1 90 ? 6.526 3.044 -9.700 1.00 86.94 90 PRO A C 1
ATOM 670 O O . PRO A 1 90 ? 7.060 3.381 -8.639 1.00 86.94 90 PRO A O 1
ATOM 673 N N . LEU A 1 91 ? 7.199 2.978 -10.850 1.00 86.94 91 LEU A N 1
ATOM 674 C CA . LEU A 1 91 ? 8.595 3.393 -11.008 1.00 86.94 91 LEU A CA 1
ATOM 675 C C . LEU A 1 91 ? 8.642 4.757 -11.692 1.00 86.94 91 LEU A C 1
ATOM 677 O O . LEU A 1 91 ? 8.862 4.887 -12.891 1.00 86.94 91 LEU A O 1
ATOM 681 N N . MET A 1 92 ? 8.456 5.803 -10.890 1.00 77.00 92 MET A N 1
ATOM 682 C CA . MET A 1 92 ? 8.337 7.179 -11.385 1.00 77.00 92 MET A CA 1
ATOM 683 C C . MET A 1 92 ? 9.671 7.799 -11.832 1.00 77.00 92 MET A C 1
ATOM 685 O O . MET A 1 92 ? 9.678 8.851 -12.468 1.00 77.00 92 MET A O 1
ATOM 689 N N . SER A 1 93 ? 10.808 7.199 -11.463 1.00 84.25 93 SER A N 1
ATOM 690 C CA . SER A 1 93 ? 12.139 7.737 -11.753 1.00 84.25 93 SER A CA 1
ATOM 691 C C . SER A 1 93 ? 13.188 6.630 -11.887 1.00 84.25 93 SER A C 1
ATOM 693 O O . SER A 1 93 ? 13.243 5.738 -11.035 1.00 84.25 93 SER A O 1
ATOM 695 N N . PRO A 1 94 ? 14.109 6.722 -12.868 1.00 83.44 94 PRO A N 1
ATOM 696 C CA . PRO A 1 94 ? 15.256 5.819 -12.960 1.00 83.44 94 PRO A CA 1
ATOM 697 C C . PRO A 1 94 ? 16.258 6.019 -11.811 1.00 83.44 94 PRO A C 1
ATOM 699 O O . PRO A 1 94 ? 17.135 5.181 -11.616 1.00 83.44 94 PRO A O 1
ATOM 702 N N . ALA A 1 95 ? 16.139 7.109 -11.045 1.00 89.25 95 ALA A N 1
ATOM 703 C CA . ALA A 1 95 ? 16.959 7.412 -9.875 1.00 89.25 95 ALA A CA 1
ATOM 704 C C . ALA A 1 95 ? 16.215 7.177 -8.546 1.00 89.25 95 ALA A C 1
ATOM 706 O O . ALA A 1 95 ? 16.623 7.726 -7.523 1.00 89.25 95 ALA A O 1
ATOM 707 N N . ALA A 1 96 ? 15.138 6.379 -8.552 1.00 92.00 96 ALA A N 1
ATOM 708 C CA . ALA A 1 96 ? 14.345 6.092 -7.359 1.00 92.00 96 ALA A CA 1
ATOM 709 C C . ALA A 1 96 ? 15.221 5.632 -6.181 1.00 92.00 96 ALA A C 1
ATOM 711 O O . ALA A 1 96 ? 16.039 4.703 -6.277 1.00 92.00 96 ALA A O 1
ATOM 712 N N . THR A 1 97 ? 15.047 6.305 -5.050 1.00 93.81 97 THR A N 1
ATOM 713 C CA . THR A 1 97 ? 15.765 6.002 -3.819 1.00 93.81 97 THR A CA 1
ATOM 714 C C . THR A 1 97 ? 15.143 4.800 -3.106 1.00 93.81 97 THR A C 1
ATOM 716 O O . THR A 1 97 ? 14.089 4.279 -3.474 1.00 93.81 97 THR A O 1
ATOM 719 N N . LYS A 1 98 ? 15.810 4.326 -2.047 1.00 93.94 98 LYS A N 1
ATOM 720 C CA . LYS A 1 98 ? 15.234 3.307 -1.160 1.00 93.94 98 LYS A CA 1
ATOM 721 C C . LYS A 1 98 ? 13.911 3.795 -0.561 1.00 93.94 98 LYS A C 1
ATOM 723 O O . LYS A 1 98 ? 12.986 2.997 -0.467 1.00 93.94 98 LYS A O 1
ATOM 728 N N . ASP A 1 99 ? 13.839 5.057 -0.143 1.00 91.19 99 ASP A N 1
ATOM 729 C CA . ASP A 1 99 ? 12.652 5.604 0.516 1.00 91.19 99 ASP A CA 1
ATOM 730 C C . ASP A 1 99 ? 11.497 5.771 -0.484 1.00 91.19 99 ASP A C 1
ATOM 732 O O . ASP A 1 99 ? 10.390 5.338 -0.175 1.00 91.19 99 ASP A O 1
ATOM 736 N N . ASP A 1 100 ? 11.773 6.213 -1.719 1.00 92.56 100 ASP A N 1
ATOM 737 C CA . ASP A 1 100 ? 10.759 6.288 -2.788 1.00 92.56 100 ASP A CA 1
ATOM 738 C C . ASP A 1 100 ? 10.152 4.912 -3.091 1.00 92.56 100 ASP A C 1
ATOM 740 O O . ASP A 1 100 ? 8.936 4.744 -3.129 1.00 92.56 100 ASP A O 1
ATOM 744 N N . LEU A 1 101 ? 11.001 3.889 -3.261 1.00 94.44 101 LEU A N 1
ATOM 745 C CA . LEU A 1 101 ? 10.538 2.521 -3.513 1.00 94.44 101 LEU A CA 1
ATOM 746 C C . LEU A 1 101 ? 9.797 1.934 -2.312 1.00 94.44 101 LEU A C 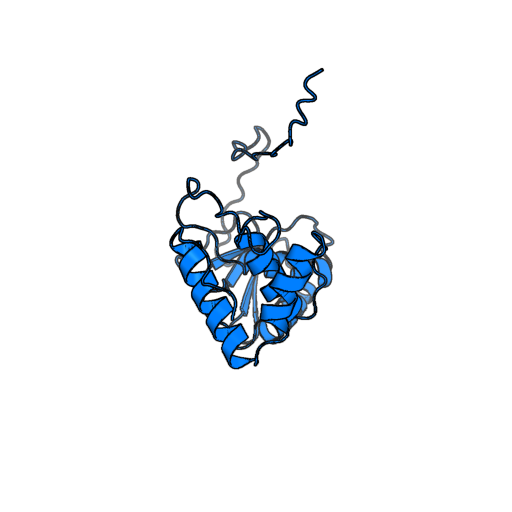1
ATOM 748 O O . LEU A 1 101 ? 8.891 1.124 -2.484 1.00 94.44 101 LEU A O 1
ATOM 752 N N . THR A 1 102 ? 10.190 2.320 -1.101 1.00 93.50 102 THR A N 1
ATOM 753 C CA . THR A 1 102 ? 9.527 1.889 0.130 1.00 93.50 102 THR A CA 1
ATOM 754 C C . THR A 1 102 ? 8.114 2.467 0.199 1.00 93.50 102 THR A C 1
ATOM 756 O O . THR A 1 102 ? 7.169 1.708 0.400 1.00 93.50 102 THR A O 1
ATOM 759 N N . ASP A 1 103 ? 7.953 3.772 -0.033 1.00 91.00 103 ASP A N 1
ATOM 760 C CA . ASP A 1 103 ? 6.642 4.432 -0.049 1.00 91.00 103 ASP A CA 1
ATOM 761 C C . ASP A 1 103 ? 5.746 3.900 -1.181 1.00 91.00 103 ASP A C 1
ATOM 763 O O . ASP A 1 103 ? 4.597 3.520 -0.937 1.00 91.00 103 ASP A O 1
ATOM 767 N N . ALA A 1 104 ? 6.301 3.729 -2.386 1.00 92.81 104 ALA A N 1
ATOM 768 C CA . ALA A 1 104 ? 5.594 3.133 -3.519 1.00 92.81 104 ALA A CA 1
ATOM 769 C C . ALA A 1 104 ? 5.108 1.704 -3.217 1.00 92.81 104 ALA A C 1
ATOM 771 O O . ALA A 1 104 ? 3.956 1.365 -3.497 1.00 92.81 104 ALA A O 1
ATOM 772 N N . MET A 1 105 ? 5.951 0.865 -2.602 1.00 93.88 105 MET A N 1
ATOM 773 C CA . MET A 1 105 ? 5.561 -0.486 -2.180 1.00 93.88 105 MET A CA 1
ATOM 774 C C . MET A 1 105 ? 4.513 -0.465 -1.067 1.00 93.88 105 MET A C 1
ATOM 776 O O . MET A 1 105 ? 3.630 -1.320 -1.066 1.00 93.88 105 MET A O 1
ATOM 780 N N . PHE A 1 106 ? 4.567 0.489 -0.135 1.00 91.06 106 PHE A N 1
ATOM 781 C CA . PHE A 1 106 ? 3.543 0.614 0.901 1.00 91.06 106 PHE A CA 1
ATOM 782 C C . PHE A 1 106 ? 2.191 1.018 0.329 1.00 91.06 106 PHE A C 1
ATOM 784 O O . PHE A 1 106 ? 1.194 0.367 0.641 1.00 91.06 106 PHE A O 1
ATOM 791 N N . SER A 1 107 ? 2.156 2.003 -0.567 1.00 90.06 107 SER A N 1
ATOM 792 C CA . SER A 1 107 ? 0.931 2.367 -1.283 1.00 90.06 107 SER A CA 1
ATOM 793 C C . SER A 1 107 ? 0.390 1.180 -2.095 1.00 90.06 107 SER A C 1
ATOM 795 O O . SER A 1 107 ? -0.791 0.839 -2.015 1.00 90.06 107 SER A O 1
ATOM 797 N N . ALA A 1 108 ? 1.268 0.458 -2.801 1.00 92.75 108 ALA A N 1
ATOM 798 C CA . ALA A 1 108 ? 0.903 -0.738 -3.560 1.00 92.75 108 ALA A CA 1
ATOM 799 C C . ALA A 1 108 ? 0.467 -1.925 -2.673 1.00 92.75 108 ALA A C 1
ATOM 801 O O . ALA A 1 108 ? -0.266 -2.809 -3.131 1.00 92.75 108 ALA A O 1
ATOM 802 N N . ALA A 1 109 ? 0.896 -1.978 -1.406 1.00 93.94 109 ALA A N 1
ATOM 803 C CA . ALA A 1 109 ? 0.509 -3.027 -0.461 1.00 93.94 109 ALA A CA 1
ATOM 804 C C . ALA A 1 109 ? -0.973 -2.938 -0.082 1.00 93.94 109 ALA A C 1
ATOM 806 O O . ALA A 1 109 ? -1.584 -3.960 0.255 1.00 93.94 109 ALA A O 1
ATOM 807 N N . LEU A 1 110 ? -1.552 -1.738 -0.157 1.00 93.12 110 LEU A N 1
ATOM 808 C CA . LEU A 1 110 ? -2.949 -1.507 0.173 1.00 93.12 110 LEU A CA 1
ATOM 809 C C . LEU A 1 110 ? -3.862 -2.285 -0.796 1.00 93.12 110 LEU A C 1
ATOM 811 O O . LEU A 1 110 ? -3.605 -2.364 -2.004 1.00 93.12 110 LEU A O 1
ATOM 815 N N . PRO A 1 111 ? -4.934 -2.906 -0.284 1.00 91.12 111 PRO A N 1
ATOM 816 C CA . PRO A 1 111 ? -5.884 -3.614 -1.115 1.00 91.12 111 PRO A CA 1
ATOM 817 C C . PRO A 1 111 ? -6.631 -2.625 -2.005 1.00 91.12 111 PRO A C 1
ATOM 819 O O . PRO A 1 111 ? -7.073 -1.574 -1.552 1.00 91.12 111 PRO A O 1
ATOM 822 N N . ARG A 1 112 ? -6.831 -3.004 -3.268 1.00 86.19 112 ARG A N 1
ATOM 823 C CA . ARG A 1 112 ? -7.734 -2.291 -4.172 1.00 86.19 112 ARG A CA 1
ATOM 824 C C . ARG A 1 112 ? -9.095 -2.996 -4.222 1.00 86.19 112 ARG A C 1
ATOM 826 O O . ARG A 1 112 ? -9.128 -4.231 -4.118 1.00 86.19 112 ARG A O 1
ATOM 833 N N . PRO A 1 113 ? -10.200 -2.252 -4.391 1.00 84.94 113 PRO A N 1
ATOM 834 C CA . PRO A 1 113 ? -11.505 -2.840 -4.662 1.00 84.94 113 PRO A CA 1
ATOM 835 C C . PRO A 1 113 ? -11.469 -3.697 -5.933 1.00 84.94 113 PRO A C 1
ATOM 837 O O . PRO A 1 113 ? -10.712 -3.413 -6.863 1.00 84.94 113 PRO A O 1
ATOM 840 N N . ARG A 1 114 ? -12.288 -4.754 -5.991 1.00 79.44 114 ARG A N 1
ATOM 841 C CA . ARG A 1 114 ? -12.380 -5.616 -7.187 1.00 79.44 114 ARG A CA 1
ATOM 842 C C . ARG A 1 114 ? -12.995 -4.916 -8.399 1.00 79.44 114 ARG A C 1
ATOM 844 O O . ARG A 1 114 ? -12.690 -5.307 -9.520 1.00 79.44 114 ARG A O 1
ATOM 851 N N . SER A 1 115 ? -13.857 -3.926 -8.175 1.00 80.94 115 SER A N 1
ATOM 852 C CA . SER A 1 115 ? -14.473 -3.127 -9.234 1.00 80.94 115 SER A CA 1
ATOM 853 C C . SER A 1 115 ? -14.050 -1.669 -9.112 1.00 80.94 115 SER A C 1
ATOM 855 O O . SER A 1 115 ? -14.001 -1.119 -8.013 1.00 80.94 115 SER A O 1
ATOM 857 N N . SER A 1 116 ? -13.806 -1.029 -10.252 1.00 77.31 116 SER A N 1
ATOM 858 C CA . SER A 1 116 ? -13.581 0.416 -10.343 1.00 77.31 116 SER A CA 1
ATOM 859 C C . SER A 1 116 ? -14.829 1.242 -10.015 1.00 77.31 116 SER A C 1
ATOM 861 O O . SER A 1 116 ? -14.712 2.435 -9.770 1.00 77.31 116 SER A O 1
ATOM 863 N N . THR A 1 117 ? -16.012 0.620 -9.983 1.00 82.88 117 THR A N 1
ATOM 864 C CA . THR A 1 117 ? -17.278 1.267 -9.600 1.00 82.88 117 THR A CA 1
ATOM 865 C C . THR A 1 117 ? -17.503 1.301 -8.089 1.00 82.88 117 THR A C 1
ATOM 867 O O . THR A 1 117 ? -18.553 1.752 -7.643 1.00 82.88 117 THR A O 1
ATOM 870 N N . CYS A 1 118 ? -16.579 0.759 -7.294 1.00 85.12 118 CYS A N 1
ATOM 871 C CA . CYS A 1 118 ? -16.708 0.764 -5.845 1.00 85.12 118 CYS A CA 1
ATOM 872 C C . CYS A 1 118 ? -16.340 2.143 -5.304 1.00 85.12 118 CYS A C 1
ATOM 874 O O . CYS A 1 118 ? -15.168 2.521 -5.295 1.00 85.12 118 CYS A O 1
ATOM 876 N N . GLU A 1 119 ? -17.352 2.882 -4.865 1.00 82.31 119 GLU A N 1
ATOM 877 C CA . GLU A 1 119 ? -17.155 4.172 -4.219 1.00 82.31 119 GLU A CA 1
ATOM 878 C C . GLU A 1 119 ? -16.591 3.983 -2.802 1.00 82.31 119 GLU A C 1
ATOM 880 O O . GLU A 1 119 ? -17.004 3.057 -2.096 1.00 82.31 119 GLU A O 1
ATOM 885 N N . PRO A 1 120 ? -15.653 4.839 -2.363 1.00 79.75 120 PRO A N 1
ATOM 886 C CA . PRO A 1 120 ? -15.190 4.828 -0.982 1.00 79.75 120 PRO A CA 1
ATOM 887 C C . PRO A 1 120 ? -16.334 5.156 -0.016 1.00 79.75 120 PRO A C 1
ATOM 889 O O . PRO A 1 120 ? -17.162 6.026 -0.298 1.00 79.75 120 PRO A O 1
ATOM 892 N N . HIS A 1 121 ? -16.359 4.517 1.153 1.00 88.19 121 HIS A N 1
ATOM 893 C CA . HIS A 1 121 ? -17.383 4.808 2.154 1.00 88.19 121 HIS A CA 1
ATOM 894 C C . HIS A 1 121 ? -16.911 5.933 3.071 1.00 88.19 121 HIS A C 1
ATOM 896 O O . HIS A 1 121 ? -15.836 5.864 3.660 1.00 88.19 121 HIS A O 1
ATOM 902 N N . LEU A 1 122 ? -17.721 6.980 3.217 1.00 89.88 122 LEU A N 1
ATOM 903 C CA . LEU A 1 122 ? -17.374 8.107 4.081 1.00 89.88 122 LEU A CA 1
ATOM 904 C C . LEU A 1 122 ? -17.583 7.749 5.558 1.00 89.88 122 LEU A C 1
ATOM 906 O O . LEU A 1 122 ? -18.671 7.330 5.964 1.00 89.88 122 LEU A O 1
ATOM 910 N N . LEU A 1 123 ? -16.562 7.978 6.383 1.00 86.75 123 LEU A N 1
ATOM 911 C CA . LEU A 1 123 ? -16.617 7.763 7.828 1.00 86.75 123 LEU A CA 1
ATOM 912 C C . LEU A 1 123 ? -16.942 9.061 8.555 1.00 86.75 123 LEU A C 1
ATOM 914 O O . LEU A 1 123 ? -16.073 9.903 8.779 1.00 86.75 123 LEU A O 1
ATOM 918 N N . LYS A 1 124 ? -18.182 9.188 9.037 1.00 86.50 124 LYS A N 1
ATOM 919 C CA . LYS A 1 124 ? -18.571 10.312 9.908 1.00 86.50 124 LYS A CA 1
ATOM 920 C C . LYS A 1 124 ? -17.696 10.410 11.160 1.00 86.50 124 LYS A C 1
ATOM 922 O O . LYS A 1 124 ? -17.379 11.506 11.593 1.00 86.50 124 LYS A O 1
ATOM 927 N N . SER A 1 125 ? -17.272 9.273 11.714 1.00 82.06 125 SER A N 1
ATOM 928 C CA . SER A 1 125 ? -16.392 9.217 12.889 1.00 82.06 125 SER A CA 1
ATOM 929 C C . SER A 1 125 ? -14.976 9.738 12.636 1.00 82.06 125 SER A C 1
ATOM 931 O O . SER A 1 125 ? -14.232 9.924 13.591 1.00 82.06 125 SER A O 1
ATOM 933 N N . ALA A 1 126 ? -14.599 9.934 11.373 1.00 84.50 126 ALA A N 1
ATOM 934 C CA . ALA A 1 126 ? -13.313 10.464 10.955 1.00 84.50 126 ALA A CA 1
ATOM 935 C C . ALA A 1 126 ? -13.525 11.712 10.086 1.00 84.50 126 ALA A C 1
ATOM 937 O O . ALA A 1 126 ? -12.924 11.807 9.028 1.00 84.50 126 ALA A O 1
ATOM 938 N N . GLY A 1 127 ? -14.435 12.621 10.455 1.00 85.81 127 GLY A N 1
ATOM 939 C CA . GLY A 1 127 ? -14.631 13.896 9.748 1.00 85.81 127 GLY A CA 1
ATOM 940 C C . GLY A 1 127 ? -15.231 13.805 8.346 1.00 85.81 127 GLY A C 1
ATOM 941 O O . GLY A 1 127 ? -15.153 14.761 7.581 1.00 85.81 127 GLY A O 1
ATOM 942 N N . GLY A 1 128 ? -15.831 12.667 7.986 1.00 88.75 128 GLY A N 1
ATOM 943 C CA . GLY A 1 128 ? -16.405 12.449 6.658 1.00 88.75 128 GLY A CA 1
ATOM 944 C C . GLY A 1 128 ? -15.380 12.080 5.585 1.00 88.75 128 GLY A C 1
ATOM 945 O O . GLY A 1 128 ? -15.734 12.073 4.410 1.00 88.75 128 GLY A O 1
ATOM 946 N N . TYR A 1 129 ? -14.140 11.750 5.963 1.00 90.12 129 TYR A N 1
ATOM 947 C CA . TYR A 1 129 ? -13.134 11.246 5.027 1.00 90.12 129 TYR A CA 1
ATOM 948 C C . TYR A 1 129 ? -13.432 9.802 4.584 1.00 90.12 129 TYR A C 1
ATOM 950 O O . TYR A 1 129 ? -14.101 9.056 5.312 1.00 90.12 129 TYR A O 1
ATOM 958 N N . PRO A 1 130 ? -12.930 9.380 3.406 1.00 90.75 130 PRO A N 1
ATOM 959 C CA . PRO A 1 130 ? -13.005 7.993 2.967 1.00 90.75 130 PRO A CA 1
ATOM 960 C C . PRO A 1 130 ? -12.411 7.022 3.989 1.00 90.75 130 PRO A C 1
ATOM 962 O O . PRO A 1 130 ? -11.325 7.245 4.528 1.00 90.75 130 PRO A O 1
ATOM 965 N N . ASP A 1 131 ? -13.080 5.899 4.206 1.00 90.38 131 ASP A N 1
ATOM 966 C CA . ASP A 1 131 ? -12.598 4.825 5.068 1.00 90.38 131 ASP A CA 1
ATOM 967 C C . ASP A 1 131 ? -11.234 4.265 4.652 1.00 90.38 131 ASP A C 1
ATOM 969 O O . ASP A 1 131 ? -10.406 3.924 5.503 1.00 90.38 131 ASP A O 1
ATOM 973 N N . THR A 1 132 ? -10.954 4.254 3.351 1.00 90.50 132 THR A N 1
ATOM 974 C CA . THR A 1 132 ? -9.653 3.872 2.796 1.00 90.50 132 THR A CA 1
ATOM 975 C C . THR A 1 132 ? -8.513 4.791 3.241 1.00 90.50 132 THR A C 1
ATOM 977 O O . THR A 1 132 ? -7.388 4.311 3.364 1.00 90.50 132 THR A O 1
ATOM 980 N N . PHE A 1 133 ? -8.776 6.072 3.529 1.00 91.94 133 PHE A N 1
ATOM 981 C CA . PHE A 1 133 ? -7.750 7.007 4.019 1.00 91.94 133 PHE A CA 1
ATOM 982 C C . PHE A 1 133 ? -7.373 6.670 5.461 1.00 91.94 133 PHE A C 1
ATOM 984 O O . PHE A 1 133 ? -6.193 6.624 5.807 1.00 91.94 133 PHE A O 1
ATOM 991 N N . LEU A 1 134 ? -8.371 6.371 6.300 1.00 92.69 134 LEU A N 1
ATOM 992 C CA . LEU A 1 134 ? -8.126 5.935 7.674 1.00 92.69 134 LEU A CA 1
ATOM 993 C C . LEU A 1 134 ? -7.386 4.593 7.708 1.00 92.69 134 LEU A C 1
ATOM 995 O O . LEU A 1 134 ? -6.465 4.407 8.504 1.00 92.69 134 LEU A O 1
ATOM 999 N N . PHE A 1 135 ? -7.755 3.674 6.814 1.00 94.50 135 PHE A N 1
ATOM 1000 C CA . PHE A 1 135 ? -7.048 2.411 6.640 1.00 94.50 135 PHE A CA 1
ATOM 1001 C C . PHE A 1 135 ? -5.581 2.613 6.234 1.00 94.50 135 PHE A C 1
ATOM 1003 O O . PHE A 1 135 ? -4.694 2.037 6.866 1.00 94.50 135 PHE A O 1
ATOM 1010 N N . GLU A 1 136 ? -5.308 3.446 5.225 1.00 93.56 136 GLU A N 1
ATOM 1011 C CA . GLU A 1 136 ? -3.938 3.777 4.820 1.00 93.56 136 GLU A CA 1
ATOM 1012 C C . GLU A 1 136 ? -3.142 4.370 5.987 1.00 93.56 136 GLU A C 1
ATOM 1014 O O . GLU A 1 136 ? -2.038 3.902 6.274 1.00 93.56 136 GLU A O 1
ATOM 1019 N N . ALA A 1 137 ? -3.710 5.343 6.703 1.00 93.19 137 ALA A N 1
ATOM 1020 C CA . ALA A 1 137 ? -3.057 5.972 7.846 1.00 93.19 137 ALA A CA 1
ATOM 1021 C C . ALA A 1 137 ? -2.737 4.960 8.960 1.00 93.19 137 ALA A C 1
ATOM 1023 O O . ALA A 1 137 ? -1.642 4.992 9.522 1.00 93.19 137 ALA A O 1
ATOM 1024 N N . ALA A 1 138 ? -3.635 4.009 9.236 1.00 93.38 138 ALA A N 1
ATOM 1025 C CA . ALA A 1 138 ? -3.388 2.940 10.204 1.00 93.38 138 ALA A CA 1
ATOM 1026 C C . ALA A 1 138 ? -2.235 2.014 9.774 1.00 93.38 138 ALA A C 1
ATOM 1028 O O . ALA A 1 138 ? -1.390 1.646 10.598 1.00 93.38 138 ALA A O 1
ATOM 1029 N N . VAL A 1 139 ? -2.156 1.664 8.484 1.00 93.38 139 VAL A N 1
ATOM 1030 C CA . VAL A 1 139 ? -1.042 0.868 7.940 1.00 93.38 139 VAL A CA 1
ATOM 1031 C C . VAL A 1 139 ? 0.264 1.672 7.927 1.00 93.38 139 VAL A C 1
ATOM 1033 O O . VAL A 1 139 ? 1.310 1.103 8.220 1.00 93.38 139 VAL A O 1
ATOM 1036 N N . ARG A 1 140 ? 0.238 2.983 7.663 1.00 91.12 140 ARG A N 1
ATOM 1037 C CA . ARG A 1 140 ? 1.425 3.857 7.757 1.00 91.12 140 ARG A CA 1
ATOM 1038 C C . ARG A 1 140 ? 1.917 4.003 9.200 1.00 91.12 140 ARG A C 1
ATOM 1040 O O . ARG A 1 140 ? 3.104 3.821 9.471 1.00 91.12 140 ARG A O 1
ATOM 1047 N N . ALA A 1 141 ? 1.013 4.202 10.156 1.00 89.81 141 ALA A N 1
ATOM 1048 C CA . ALA A 1 141 ? 1.359 4.249 11.576 1.00 89.81 141 ALA A CA 1
ATOM 1049 C C . ALA A 1 141 ? 1.983 2.927 12.059 1.00 89.81 141 ALA A C 1
ATOM 1051 O O . ALA A 1 141 ? 2.959 2.925 12.810 1.00 89.81 141 ALA A O 1
ATOM 1052 N N . ARG A 1 142 ? 1.481 1.786 11.565 1.00 87.19 142 ARG A N 1
ATOM 1053 C CA . ARG A 1 142 ? 2.004 0.445 11.874 1.00 87.19 142 ARG A CA 1
ATOM 1054 C C . ARG A 1 142 ? 3.494 0.268 11.570 1.00 87.19 142 ARG A C 1
ATOM 1056 O O . ARG A 1 142 ? 4.166 -0.526 12.237 1.00 87.19 142 ARG A O 1
ATOM 1063 N N . ILE A 1 143 ? 3.973 0.942 10.536 1.00 83.50 143 ILE A N 1
ATOM 1064 C CA . ILE A 1 143 ? 5.332 0.811 10.003 1.00 83.50 143 ILE A CA 1
ATOM 1065 C C . ILE A 1 143 ? 6.226 1.994 10.394 1.00 83.50 143 ILE A C 1
ATOM 1067 O O . ILE A 1 143 ? 7.368 2.058 9.948 1.00 83.50 143 ILE A O 1
ATOM 1071 N N . GLY A 1 144 ? 5.713 2.927 11.206 1.00 81.56 144 GLY A N 1
ATOM 1072 C CA . GLY A 1 144 ? 6.422 4.150 11.583 1.00 81.56 144 GLY A CA 1
ATOM 1073 C C . GLY A 1 144 ? 6.601 5.140 10.428 1.00 81.56 144 GLY A C 1
ATOM 1074 O O . GLY A 1 144 ? 7.531 5.941 10.460 1.00 81.56 144 GLY A O 1
ATOM 1075 N N . ALA A 1 145 ? 5.748 5.073 9.401 1.00 80.69 145 ALA A N 1
ATOM 1076 C CA . ALA A 1 145 ? 5.747 6.027 8.300 1.00 80.69 145 ALA A CA 1
ATOM 1077 C C . ALA A 1 145 ? 4.877 7.245 8.651 1.00 80.69 145 ALA A C 1
ATOM 1079 O O . ALA A 1 145 ? 3.850 7.088 9.319 1.00 80.69 145 ALA A O 1
ATOM 1080 N N . PRO A 1 146 ? 5.247 8.449 8.182 1.00 75.56 146 PRO A N 1
ATOM 1081 C CA . PRO A 1 146 ? 4.406 9.624 8.348 1.00 75.56 146 PRO A CA 1
ATOM 1082 C C . PRO A 1 146 ? 3.062 9.419 7.638 1.00 75.56 146 PRO A C 1
ATOM 1084 O O . PRO A 1 146 ? 3.002 8.872 6.533 1.00 75.56 146 PRO A O 1
ATOM 1087 N N . SER A 1 147 ? 1.987 9.862 8.284 1.00 77.00 147 SER A N 1
ATOM 1088 C CA . SER A 1 147 ? 0.649 9.970 7.704 1.00 77.00 147 SER A CA 1
ATOM 1089 C C . SER A 1 147 ? 0.285 11.441 7.547 1.00 77.00 147 SER A C 1
ATOM 1091 O O . SER A 1 147 ? 0.652 12.264 8.388 1.00 77.00 147 SER A O 1
ATOM 1093 N N . GLU A 1 148 ? -0.466 11.772 6.501 1.00 78.69 148 GLU A N 1
ATOM 1094 C CA . GLU A 1 148 ? -1.059 13.101 6.371 1.00 78.69 148 GLU A CA 1
ATOM 1095 C C . GLU A 1 148 ? -2.027 13.384 7.533 1.00 78.69 148 GLU A C 1
ATOM 1097 O O . GLU A 1 148 ? -2.695 12.483 8.049 1.00 78.69 148 GLU A O 1
ATOM 1102 N N . TYR A 1 149 ? -2.081 14.645 7.965 1.00 78.56 149 TYR A N 1
ATOM 1103 C CA . TYR A 1 149 ? -3.021 15.103 8.983 1.00 78.56 149 TYR A CA 1
ATOM 1104 C C . TYR A 1 149 ? -4.276 15.659 8.310 1.00 78.56 149 TYR A C 1
ATOM 1106 O O . TYR A 1 149 ? -4.210 16.633 7.562 1.00 78.56 149 TYR A O 1
ATOM 1114 N N . TYR A 1 150 ? -5.423 15.061 8.626 1.00 85.38 150 TYR A N 1
ATOM 1115 C CA . TYR A 1 150 ? -6.730 15.425 8.072 1.00 85.38 150 TYR A CA 1
ATOM 1116 C C . TYR A 1 150 ? -7.666 16.048 9.123 1.00 85.38 150 TYR A C 1
ATOM 1118 O O . TYR A 1 150 ? -8.885 15.955 9.024 1.00 85.38 150 TYR A O 1
ATOM 1126 N N . GLY A 1 151 ? -7.105 16.675 10.160 1.00 90.62 151 GLY A N 1
ATOM 1127 C CA . GLY A 1 151 ? -7.876 17.305 11.233 1.00 90.62 151 GLY A CA 1
ATOM 1128 C C . GLY A 1 151 ? -8.083 16.425 12.469 1.00 90.62 151 GLY A C 1
ATOM 1129 O O . GLY A 1 151 ? -7.823 15.221 12.473 1.00 90.62 151 GLY A O 1
ATOM 1130 N N . GLU A 1 152 ? -8.583 17.055 13.531 1.00 92.69 152 GLU A N 1
ATOM 1131 C CA . GLU A 1 152 ? -8.731 16.471 14.872 1.00 92.69 152 GLU A CA 1
ATOM 1132 C C . GLU A 1 152 ? -9.609 15.215 14.907 1.00 92.69 152 GLU A C 1
ATOM 1134 O O . GLU A 1 152 ? -9.299 14.246 15.596 1.00 92.69 152 GLU A O 1
ATOM 1139 N N . GLU A 1 153 ? -10.717 15.197 14.164 1.00 92.69 153 GLU A N 1
ATOM 1140 C CA . GLU A 1 153 ? -11.618 14.038 14.140 1.00 92.69 153 GLU A CA 1
ATOM 1141 C C . GLU A 1 153 ? -10.961 12.814 13.505 1.00 92.69 153 GLU A C 1
ATOM 1143 O O . GLU A 1 153 ? -11.067 11.709 14.040 1.00 92.69 153 GLU A O 1
ATOM 1148 N N . PHE A 1 154 ? -10.231 13.018 12.407 1.00 93.81 154 PHE A N 1
ATOM 1149 C CA . PHE A 1 154 ? -9.445 11.963 11.782 1.00 93.81 154 PHE A CA 1
ATOM 1150 C C . PHE A 1 154 ? -8.316 11.497 12.707 1.00 93.81 154 PHE A C 1
ATOM 1152 O O . PHE A 1 154 ? -8.128 10.293 12.882 1.00 93.81 154 PHE A O 1
ATOM 1159 N N . GLY A 1 155 ? -7.612 12.438 13.346 1.00 92.31 155 GLY A N 1
ATOM 1160 C CA . GLY A 1 155 ? -6.569 12.149 14.333 1.00 92.31 155 GLY A CA 1
ATOM 1161 C C . GLY A 1 155 ? -7.078 11.251 15.460 1.00 92.31 155 GLY A C 1
ATOM 1162 O O . GLY A 1 155 ? -6.508 10.191 15.698 1.00 92.31 155 GLY A O 1
ATOM 1163 N N . ARG A 1 156 ? -8.224 11.588 16.064 1.00 93.94 156 ARG A N 1
ATOM 1164 C CA . ARG A 1 156 ? -8.861 10.759 17.103 1.00 93.94 156 ARG A CA 1
ATOM 1165 C C . ARG A 1 156 ? -9.263 9.374 16.597 1.00 93.94 156 ARG A C 1
ATOM 1167 O O . ARG A 1 156 ? -9.104 8.388 17.313 1.00 93.94 156 ARG A O 1
ATOM 1174 N N . ALA A 1 157 ? -9.795 9.274 15.377 1.00 94.19 157 ALA A N 1
ATOM 1175 C CA . ALA A 1 157 ? -10.133 7.980 14.784 1.00 94.19 157 ALA A CA 1
ATOM 1176 C C . ALA A 1 157 ? -8.884 7.106 14.579 1.00 94.19 157 ALA A C 1
ATOM 1178 O O . ALA A 1 157 ? -8.910 5.912 14.887 1.00 94.19 157 ALA A O 1
ATOM 1179 N N . LEU A 1 158 ? -7.783 7.707 14.119 1.00 94.81 158 LEU A N 1
ATOM 1180 C CA . LEU A 1 158 ? -6.497 7.035 13.972 1.00 94.81 158 LEU A CA 1
ATOM 1181 C C . LEU A 1 158 ? -5.925 6.616 15.332 1.00 94.81 158 LEU A C 1
ATOM 1183 O O . LEU A 1 158 ? -5.501 5.473 15.472 1.00 94.81 158 LEU A O 1
ATOM 1187 N N . GLU A 1 159 ? -5.977 7.487 16.341 1.00 94.38 159 GLU A N 1
ATOM 1188 C CA . GLU A 1 159 ? -5.537 7.201 17.715 1.00 94.38 159 GLU A CA 1
ATOM 1189 C C . GLU A 1 159 ? -6.290 6.032 18.348 1.00 94.38 159 GLU A C 1
ATOM 1191 O O . GLU A 1 159 ? -5.687 5.213 19.042 1.00 94.38 159 GLU A O 1
ATOM 1196 N N . ARG A 1 160 ? -7.593 5.886 18.080 1.00 95.06 160 ARG A N 1
ATOM 1197 C CA . ARG A 1 160 ? -8.349 4.711 18.541 1.00 95.06 160 ARG A CA 1
ATOM 1198 C C . ARG A 1 160 ? -7.781 3.408 17.989 1.00 95.06 160 ARG A C 1
ATOM 1200 O O . ARG A 1 160 ? -7.728 2.412 18.706 1.00 95.06 160 ARG A O 1
ATOM 1207 N N . ILE A 1 161 ? -7.335 3.413 16.734 1.00 95.25 161 ILE A N 1
ATOM 1208 C CA . ILE A 1 161 ? -6.691 2.249 16.126 1.00 95.25 161 ILE A CA 1
ATOM 1209 C C . ILE A 1 161 ? -5.288 2.085 16.715 1.00 95.25 161 ILE A C 1
ATOM 1211 O O . ILE A 1 161 ? -4.979 1.040 17.278 1.00 95.25 161 ILE A O 1
ATOM 1215 N N . THR A 1 162 ? -4.435 3.103 16.626 1.00 94.06 162 THR A N 1
ATOM 1216 C CA . THR A 1 162 ? -3.012 2.999 16.995 1.00 94.06 162 THR A CA 1
ATOM 1217 C C . THR A 1 162 ? -2.783 2.827 18.498 1.00 94.06 162 THR A C 1
ATOM 1219 O O . THR A 1 162 ? -1.785 2.217 18.886 1.00 94.06 162 THR A O 1
ATOM 1222 N N . GLY A 1 163 ? -3.717 3.281 19.336 1.00 95.06 163 GLY A N 1
ATOM 1223 C CA . GLY A 1 163 ? -3.726 3.097 20.788 1.00 95.06 163 GLY A CA 1
ATOM 1224 C C . GLY A 1 163 ? -4.318 1.763 21.261 1.00 95.06 163 GLY A C 1
ATOM 1225 O O . GLY A 1 163 ? -4.119 1.382 22.415 1.00 95.06 163 GLY A O 1
ATOM 1226 N N . ALA A 1 164 ? -5.018 1.014 20.401 1.00 96.62 164 ALA A N 1
ATOM 1227 C CA . ALA A 1 164 ? -5.536 -0.307 20.756 1.00 96.62 164 ALA A CA 1
ATOM 1228 C C . ALA A 1 164 ? -4.397 -1.339 20.915 1.00 96.62 164 ALA A C 1
ATOM 1230 O O . ALA A 1 164 ? -3.338 -1.196 20.303 1.00 96.62 164 ALA A O 1
ATOM 1231 N N . PRO A 1 165 ? -4.593 -2.445 21.663 1.00 96.00 165 PRO A N 1
ATOM 1232 C CA . PRO A 1 165 ? -3.624 -3.538 21.711 1.00 96.00 165 PRO A CA 1
ATOM 1233 C C . PRO A 1 165 ? -3.234 -4.046 20.315 1.00 96.00 165 PRO A C 1
ATOM 1235 O O . PRO A 1 165 ? -4.098 -4.214 19.455 1.00 96.00 165 PRO A O 1
ATOM 1238 N N . ARG A 1 166 ? -1.951 -4.386 20.119 1.00 92.19 166 ARG A N 1
ATOM 1239 C CA . ARG A 1 166 ? -1.370 -4.867 18.845 1.00 92.19 166 ARG A CA 1
ATOM 1240 C C . ARG A 1 166 ? -2.261 -5.881 18.115 1.00 92.19 166 ARG A C 1
ATOM 1242 O O . ARG A 1 166 ? -2.555 -5.714 16.939 1.00 92.19 166 ARG A O 1
ATOM 1249 N N . ALA A 1 167 ? -2.750 -6.891 18.835 1.00 94.50 167 ALA A N 1
ATOM 1250 C CA . ALA A 1 167 ? -3.600 -7.937 18.268 1.00 94.50 167 ALA A CA 1
ATOM 1251 C C . ALA A 1 167 ? -4.963 -7.420 17.765 1.00 94.50 167 ALA A C 1
ATOM 1253 O O . ALA A 1 167 ? -5.504 -7.967 16.807 1.00 94.50 167 ALA A O 1
ATOM 1254 N N . LYS A 1 168 ? -5.530 -6.376 18.388 1.00 96.44 168 LYS A N 1
ATOM 1255 C CA . LYS A 1 168 ? -6.758 -5.726 17.903 1.00 96.44 168 LYS A CA 1
ATOM 1256 C C . LYS A 1 168 ? -6.485 -4.882 16.661 1.00 96.44 168 LYS A C 1
ATOM 1258 O O . LYS A 1 168 ? -7.281 -4.940 15.732 1.00 96.44 168 LYS A O 1
ATOM 1263 N N . GLN A 1 169 ? -5.357 -4.168 16.625 1.00 94.94 169 GLN A N 1
ATOM 1264 C CA . GLN A 1 169 ? -4.924 -3.437 15.429 1.00 94.94 169 GLN A CA 1
ATOM 1265 C C . GLN A 1 169 ? -4.798 -4.377 14.234 1.00 94.94 169 GLN A C 1
ATOM 1267 O O . GLN A 1 169 ? -5.385 -4.122 13.189 1.00 94.94 169 GLN A O 1
ATOM 1272 N N . ASP A 1 170 ? -4.071 -5.485 14.410 1.00 95.25 170 ASP A N 1
ATOM 1273 C CA . ASP A 1 170 ? -3.820 -6.447 13.337 1.00 95.25 170 ASP A CA 1
ATOM 1274 C C . ASP A 1 170 ? -5.136 -7.048 12.822 1.00 95.25 170 ASP A C 1
ATOM 1276 O O . ASP A 1 170 ? -5.383 -7.043 11.618 1.00 95.25 170 ASP A O 1
ATOM 1280 N N . ARG A 1 171 ? -6.039 -7.456 13.727 1.00 96.19 171 ARG A N 1
ATOM 1281 C CA . ARG A 1 171 ? -7.377 -7.950 13.352 1.00 96.19 171 ARG A CA 1
ATOM 1282 C C . ARG A 1 171 ? -8.202 -6.907 12.602 1.00 96.19 171 ARG A C 1
ATOM 1284 O O . ARG A 1 171 ? -8.875 -7.260 11.636 1.00 96.19 171 ARG A O 1
ATOM 1291 N N . TRP A 1 172 ? -8.169 -5.647 13.037 1.00 96.69 172 TRP A N 1
ATOM 1292 C CA . TRP A 1 172 ? -8.893 -4.568 12.368 1.00 96.69 172 TRP A CA 1
ATOM 1293 C C . TRP A 1 172 ? -8.331 -4.314 10.964 1.00 96.69 172 TRP A C 1
ATOM 1295 O O . TRP A 1 172 ? -9.105 -4.273 10.012 1.00 96.69 172 TRP A O 1
ATOM 1305 N N . ILE A 1 173 ? -7.002 -4.241 10.810 1.00 96.19 173 ILE A N 1
ATOM 1306 C CA . ILE A 1 173 ? -6.336 -4.059 9.509 1.00 96.19 173 ILE A CA 1
ATOM 1307 C C . ILE A 1 173 ? -6.680 -5.218 8.564 1.00 96.19 173 ILE A C 1
ATOM 1309 O O . ILE A 1 173 ? -7.038 -4.994 7.410 1.00 96.19 173 ILE A O 1
ATOM 1313 N N . GLU A 1 174 ? -6.619 -6.462 9.034 1.00 96.50 174 GLU A N 1
ATOM 1314 C CA . GLU A 1 174 ? -6.926 -7.635 8.207 1.00 96.50 174 GLU A CA 1
ATOM 1315 C C . GLU A 1 174 ? -8.398 -7.666 7.769 1.00 96.50 174 GLU A C 1
ATOM 1317 O O . GLU A 1 174 ? -8.700 -7.918 6.597 1.00 96.50 174 GLU A O 1
ATOM 1322 N N . ALA A 1 175 ? -9.318 -7.353 8.685 1.00 97.25 175 ALA A N 1
ATOM 1323 C CA . ALA A 1 175 ? -10.742 -7.269 8.384 1.00 97.25 175 ALA A CA 1
ATOM 1324 C C . ALA A 1 175 ? -11.060 -6.113 7.419 1.00 97.25 175 ALA A C 1
ATOM 1326 O O . ALA A 1 175 ? -11.792 -6.314 6.446 1.00 97.25 175 ALA A O 1
ATOM 1327 N N . ALA A 1 176 ? -10.468 -4.934 7.633 1.00 96.12 176 ALA A N 1
ATOM 1328 C CA . ALA A 1 176 ? -10.595 -3.779 6.748 1.00 96.12 176 ALA A CA 1
ATOM 1329 C C . ALA A 1 176 ? -10.055 -4.083 5.347 1.00 96.12 176 ALA A C 1
ATOM 1331 O O . ALA A 1 176 ? -10.725 -3.802 4.354 1.00 96.12 176 ALA A O 1
ATOM 1332 N N . ALA A 1 177 ? -8.906 -4.756 5.246 1.00 95.50 177 ALA A N 1
ATOM 1333 C CA . ALA A 1 177 ? -8.351 -5.154 3.961 1.00 95.50 177 ALA A CA 1
ATOM 1334 C C . ALA A 1 177 ? -9.295 -6.085 3.182 1.00 95.50 177 ALA A C 1
ATOM 1336 O O . ALA A 1 177 ? -9.474 -5.932 1.969 1.00 95.50 177 ALA A O 1
ATOM 1337 N N . GLY A 1 178 ? -9.933 -7.032 3.877 1.00 95.00 178 GLY A N 1
ATOM 1338 C CA . GLY A 1 178 ? -10.960 -7.899 3.299 1.00 95.00 178 GLY A CA 1
ATOM 1339 C C . GLY A 1 178 ? -12.223 -7.142 2.875 1.00 95.00 178 GLY A C 1
ATOM 1340 O O . GLY A 1 178 ? -12.782 -7.436 1.816 1.00 95.00 178 GLY A O 1
ATOM 1341 N N . ALA A 1 179 ? -12.664 -6.161 3.666 1.00 94.62 179 ALA A N 1
ATOM 1342 C CA . ALA A 1 179 ? -13.819 -5.322 3.354 1.00 94.62 179 ALA A CA 1
ATOM 1343 C C . ALA A 1 179 ? -13.581 -4.463 2.103 1.00 94.62 179 ALA A C 1
ATOM 1345 O O . ALA A 1 179 ? -14.386 -4.529 1.175 1.00 94.62 179 ALA A O 1
ATOM 1346 N N . ILE A 1 180 ? -12.429 -3.789 2.015 1.00 93.31 180 ILE A N 1
ATOM 1347 C CA . ILE A 1 180 ? -12.046 -2.950 0.867 1.00 93.31 180 ILE A CA 1
ATOM 1348 C C . ILE A 1 180 ? -12.019 -3.772 -0.428 1.00 93.31 180 ILE A C 1
ATOM 1350 O O . ILE A 1 180 ? -12.632 -3.384 -1.423 1.00 93.31 180 ILE A O 1
ATOM 1354 N N . ARG A 1 181 ? -11.386 -4.958 -0.429 1.00 91.81 181 ARG A N 1
ATOM 1355 C CA . ARG A 1 181 ? -11.389 -5.846 -1.615 1.00 91.81 181 ARG A CA 1
ATOM 1356 C C . ARG A 1 181 ? -12.801 -6.262 -2.030 1.00 91.81 181 ARG A C 1
ATOM 1358 O O . ARG A 1 181 ? -13.056 -6.452 -3.218 1.00 91.81 181 ARG A O 1
ATOM 1365 N N . ALA A 1 182 ? -13.689 -6.438 -1.055 1.00 92.44 182 ALA A N 1
ATOM 1366 C CA . ALA A 1 182 ? -15.077 -6.834 -1.254 1.00 92.44 182 ALA A CA 1
ATOM 1367 C C . ALA A 1 182 ? -16.027 -5.649 -1.502 1.00 92.44 182 ALA A C 1
ATOM 1369 O O . ALA A 1 182 ? -17.229 -5.883 -1.589 1.00 92.44 182 ALA A O 1
ATOM 1370 N N . CYS A 1 183 ? -15.514 -4.416 -1.607 1.00 91.88 183 CYS A N 1
ATOM 1371 C CA . CYS A 1 183 ? -16.317 -3.200 -1.749 1.00 91.88 183 CYS A CA 1
ATOM 1372 C C . CYS A 1 183 ? -17.361 -3.039 -0.635 1.00 91.88 183 CYS A C 1
ATOM 1374 O O . CYS A 1 183 ? -18.537 -2.787 -0.889 1.00 91.88 183 CYS A O 1
ATOM 1376 N N . ARG A 1 184 ? -16.928 -3.265 0.606 1.00 93.31 184 ARG A N 1
ATOM 1377 C CA . ARG A 1 184 ? -17.730 -3.066 1.813 1.00 93.31 184 ARG A CA 1
ATOM 1378 C C . ARG A 1 184 ? -17.060 -2.021 2.706 1.00 93.31 184 ARG A C 1
ATOM 1380 O O . ARG A 1 184 ? -15.832 -1.920 2.655 1.00 93.31 184 ARG A O 1
ATOM 1387 N N . PRO A 1 185 ? -17.832 -1.333 3.567 1.00 92.00 185 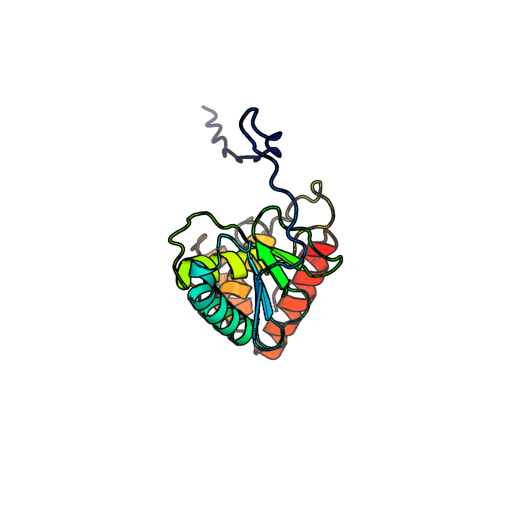PRO A N 1
ATOM 1388 C CA . PRO A 1 185 ? -17.269 -0.423 4.555 1.00 92.00 185 PRO A CA 1
ATOM 1389 C C . PRO A 1 185 ? -16.235 -1.126 5.433 1.00 92.00 185 PRO A C 1
ATOM 1391 O O . PRO A 1 185 ? -16.419 -2.298 5.794 1.00 92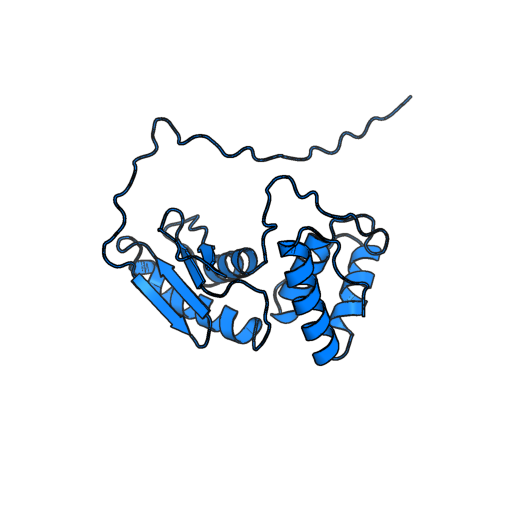.00 185 PRO A O 1
ATOM 1394 N N . VAL A 1 186 ? -15.172 -0.413 5.808 1.00 93.25 186 VAL A N 1
ATOM 1395 C CA . VAL A 1 186 ? -14.245 -0.904 6.840 1.00 93.25 186 VAL A CA 1
ATOM 1396 C C . VAL A 1 186 ? -14.999 -1.198 8.150 1.00 93.25 186 VAL A C 1
ATOM 1398 O O . VAL A 1 186 ? -16.015 -0.559 8.441 1.00 93.25 186 VAL A O 1
ATOM 1401 N N . PRO A 1 187 ? -14.530 -2.166 8.956 1.00 93.75 187 PRO A N 1
ATOM 1402 C CA . PRO A 1 187 ? -15.136 -2.470 10.245 1.00 93.75 187 PRO A CA 1
ATOM 1403 C C . PRO A 1 187 ? -15.083 -1.273 11.197 1.00 93.75 187 PRO A C 1
ATOM 1405 O O . PRO A 1 187 ? -14.215 -0.402 11.096 1.00 93.75 187 PRO A O 1
ATOM 1408 N N . GLU A 1 188 ? -15.987 -1.284 12.174 1.00 92.88 188 GLU A N 1
ATOM 1409 C CA . GLU A 1 188 ? -15.998 -0.302 13.255 1.00 92.88 188 GLU A CA 1
ATOM 1410 C C . GLU A 1 188 ? -14.640 -0.222 13.963 1.00 92.88 188 GLU A C 1
ATOM 1412 O O . GLU A 1 188 ? -13.891 -1.201 14.051 1.00 92.88 188 GLU A O 1
ATOM 1417 N N . LEU A 1 189 ? -14.320 0.975 14.455 1.00 92.25 189 LEU A N 1
ATOM 1418 C CA . LEU A 1 189 ? -13.062 1.237 15.145 1.00 92.25 189 LEU A CA 1
ATOM 1419 C C . LEU A 1 189 ? -12.962 0.398 16.432 1.00 92.25 189 LEU A C 1
ATOM 1421 O O . LEU A 1 189 ? -13.969 0.270 17.136 1.00 92.25 189 LEU A O 1
ATOM 1425 N N . PRO A 1 190 ? -11.767 -0.134 16.751 1.00 89.31 190 PRO A N 1
ATOM 1426 C CA . PRO A 1 190 ? -11.551 -1.010 17.901 1.00 89.31 190 PRO A CA 1
ATOM 1427 C C . PRO A 1 190 ? -11.654 -0.310 19.268 1.00 89.31 190 PRO A C 1
ATOM 1429 O O . PRO A 1 190 ? -11.860 0.934 19.326 1.00 89.31 190 PRO A O 1
#

Foldseek 3Di:
DDDPPDDDDDDPDPDPQPPPRDDDDADPDFCKEADDQAIETEHPVLVVCVVLLNLLLNLLCVLCPPFPLWQRYEYEPPHDDDPDSYFYQDPPDSPQGSVNSNVSVLVRRQAAAPDPPQDFAFDVQQVRDGLSLLLSLLSCVSSVHDHDDPDDSNVVLNCLLSVDPPVSNSVQSNQQSVQNNHSHHRDDRD

pLDDT: mean 86.17, std 15.73, range [34.97, 97.81]